Protein AF-0000000069175295 (afdb_homodimer)

InterPro domains:
  IPR000121 PEP-utilising enzyme, C-terminal [PF02896] (1-111)
  IPR015813 Pyruvate/Phosphoenolpyruvate kinase-like domain superfamily [SSF51621] (1-111)
  IPR023151 PEP-utilising enzyme, conserved site [PS00742] (19-37)
  IPR040442 Pyruvate kinase-like domain superfamily [G3DSA:3.20.20.60] (1-113)
  IPR050499 Phosphoenolpyruvate-dependent sugar PTS enzyme [PTHR46244] (1-111)

Radius of gyration: 20.05 Å; Cα contacts (8 Å, |Δi|>4): 383; chains: 2; bounding box: 43×63×51 Å

Organism: Escherichia coli O6:H1 (strain CFT073 / ATCC 700928 / UPEC) (NCBI:txid199310)

Solvent-accessible surface area (backbone atoms only — not comparable to full-atom values): 11645 Å² total; per-residue (Å²): 113,44,36,43,47,32,50,50,50,37,22,53,64,51,35,71,72,47,78,59,47,36,32,37,45,57,56,26,27,34,43,28,53,57,45,56,74,82,48,68,86,43,56,85,59,56,48,70,80,37,64,28,41,46,43,45,52,41,49,38,26,48,20,20,57,77,52,73,27,55,27,30,33,30,31,67,62,44,56,33,74,90,42,47,66,60,42,45,73,51,44,44,73,42,66,42,47,59,63,72,58,32,57,60,49,48,46,53,52,52,66,68,97,115,45,33,42,46,30,50,47,50,38,23,54,64,52,33,72,72,46,78,59,49,35,33,36,45,57,54,26,27,35,42,28,54,59,45,57,75,83,47,67,86,43,55,86,60,57,46,71,80,36,65,28,43,45,43,44,52,41,48,38,26,48,20,20,58,78,52,72,26,54,27,30,31,29,31,66,63,43,57,33,73,90,41,48,66,59,43,46,72,50,45,44,74,44,68,43,47,58,63,72,60,31,56,59,50,47,45,53,53,54,67,69,97

Secondary structure (DSSP, 8-state):
-B-SHHHHHTHHHHHTT-S-EEEEHHHHHHHHTT--TT-GGGGGG--TTSHHHHHHHHHHHHHHHHTT--EEEESTGGG-HHHHHHHHHHT--EEE--GGGHHHHHHHHHHH-/-B-SHHHHHTHHHHHTT-S-EEEEHHHHHHHHTT--TT-GGGGGG--TTSHHHHHHHHHHHHHHHHTT--EEEESTGGG-HHHHHHHHHHT--EEE--TTHHHHHHHHHHHH-

pLDDT: mean 84.25, std 21.51, range [35.44, 98.81]

Sequence (226 aa):
MIEVPAAVMIADKLASEVDFFSIGTNDLTQYIMAADRGNSTVAKLVDYCNDAVINAIAMVCQAGRNNEIPVSMCGEMAGDIQQTARLLTMGIDKLSASPSRLPALKAAIRTSHMIEVPAAVMIADKLASEVDFFSIGTNDLTQYIMAADRGNSTVAKLVDYCNDAVINAIAMVCQAGRNNEIPVSMCGEMAGDIQQTARLLTMGIDKLSASPSRLPALKAAIRTSH

Foldseek 3Di:
DAQAVVCLVCLLVVLLVDQAAEYELQNNQCRQLVPPVVPPVCVVSRDCPDPSNVVSLLSNQVSCVVNVHAYAYEDDQLPDPVCPVVSVVSRHDYGDYPCVCVVVVVVVVVVVD/DAQAVVCLVCLLVVLLVDQAAEYELQNNQCRQLVPPVPPPVCVVVRDCPDPSNVVSLLSNQVSCVVNVHAYAYEDDQLPDPVCPVVSVVSRHDYGDYPCPCVVVVVVVVVVVD

Nearest PDB structures (foldseek):
  6vu0-assembly1_B  TM=8.632E-01  e=1.061E-08  Escherichia coli
  6v9k-assembly1_B  TM=8.668E-01  e=4.616E-08  Escherichia coli
  2wqd-assembly1_A-2  TM=9.458E-01  e=4.453E-07  Staphylococcus aureus
  2xz7-assembly1_A  TM=8.593E-01  e=3.083E-07  Caldanaerobacter subterraneus subsp. tengcongensis
  2ols-assembly1_A  TM=8.921E-01  e=2.135E-07  Neisseria meningitidis MC58

Structure (mmCIF, N/CA/C/O backbone):
data_AF-0000000069175295-model_v1
#
loop_
_entity.id
_entity.type
_entity.pdbx_description
1 polymer 'PEP-utilising enzyme C-terminal domain-containing protein'
#
loop_
_atom_site.group_PDB
_atom_site.id
_atom_site.type_symbol
_atom_site.label_atom_id
_atom_site.label_alt_id
_atom_site.label_comp_id
_atom_site.label_asym_id
_atom_site.label_entity_id
_atom_site.label_seq_id
_atom_site.pdbx_PDB_ins_code
_atom_site.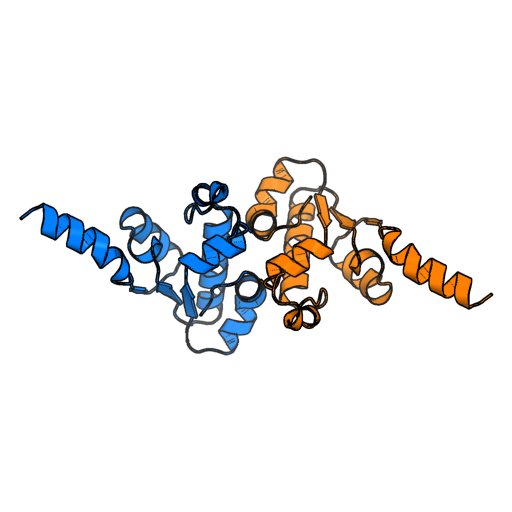Cartn_x
_atom_site.Cartn_y
_atom_site.Cartn_z
_atom_site.occupancy
_atom_site.B_iso_or_equiv
_atom_site.auth_seq_id
_atom_site.auth_comp_id
_atom_site.auth_asym_id
_atom_site.auth_atom_id
_atom_site.pdbx_PDB_model_num
ATOM 1 N N . MET A 1 1 ? 8.023 13.906 2.58 1 93.12 1 MET A N 1
ATOM 2 C CA . MET A 1 1 ? 6.609 13.883 2.223 1 93.12 1 MET A CA 1
ATOM 3 C C . MET A 1 1 ? 6.195 12.484 1.765 1 93.12 1 MET A C 1
ATOM 5 O O . MET A 1 1 ? 6.93 11.82 1.029 1 93.12 1 MET A O 1
ATOM 9 N N . ILE A 1 2 ? 5.207 12.086 2.371 1 96.56 2 ILE A N 1
ATOM 10 C CA . ILE A 1 2 ? 4.633 10.797 2 1 96.56 2 ILE A CA 1
ATOM 11 C C . ILE A 1 2 ? 3.467 11.008 1.037 1 96.56 2 ILE A C 1
ATOM 13 O O . ILE A 1 2 ? 2.375 11.406 1.452 1 96.56 2 ILE A O 1
ATOM 17 N N . GLU A 1 3 ? 3.701 10.664 -0.276 1 95.12 3 GLU A N 1
ATOM 18 C CA . GLU A 1 3 ? 2.67 10.961 -1.265 1 95.12 3 GLU A CA 1
ATOM 19 C C . GLU A 1 3 ? 2.545 9.836 -2.289 1 95.12 3 GLU A C 1
ATOM 21 O O . GLU A 1 3 ? 1.698 9.898 -3.184 1 95.12 3 GLU A O 1
ATOM 26 N N . VAL A 1 4 ? 3.371 8.852 -2.197 1 94.94 4 VAL A N 1
ATOM 27 C CA . VAL A 1 4 ? 3.342 7.742 -3.143 1 94.94 4 VAL A CA 1
ATOM 28 C C . VAL A 1 4 ? 3.215 6.422 -2.383 1 94.94 4 VAL A C 1
ATOM 30 O O . VAL A 1 4 ? 3.678 6.305 -1.245 1 94.94 4 VAL A O 1
ATOM 33 N N . PRO A 1 5 ? 2.643 5.406 -3.055 1 97.12 5 PRO A N 1
ATOM 34 C CA . PRO A 1 5 ? 2.424 4.121 -2.381 1 97.12 5 PRO A CA 1
ATOM 35 C C . PRO A 1 5 ? 3.723 3.488 -1.884 1 97.12 5 PRO A C 1
ATOM 37 O O . PRO A 1 5 ? 3.746 2.883 -0.81 1 97.12 5 PRO A O 1
ATOM 40 N N . ALA A 1 6 ? 4.816 3.672 -2.635 1 96.62 6 ALA A N 1
ATOM 41 C CA . ALA A 1 6 ? 6.09 3.082 -2.234 1 96.62 6 ALA A CA 1
ATOM 42 C C . ALA A 1 6 ? 6.527 3.592 -0.864 1 96.62 6 ALA A C 1
ATOM 44 O O . ALA A 1 6 ? 7.008 2.82 -0.03 1 96.62 6 ALA A O 1
ATOM 45 N N . ALA A 1 7 ? 6.371 4.82 -0.654 1 97.75 7 ALA A N 1
ATOM 46 C CA . ALA A 1 7 ? 6.754 5.414 0.625 1 97.75 7 ALA A CA 1
ATOM 47 C C . ALA A 1 7 ? 5.887 4.871 1.761 1 97.75 7 ALA A C 1
ATOM 49 O O . ALA A 1 7 ? 6.383 4.633 2.865 1 97.75 7 ALA A O 1
ATOM 50 N N . VAL A 1 8 ? 4.598 4.648 1.504 1 98.62 8 VAL A N 1
ATOM 51 C CA . VAL A 1 8 ? 3.689 4.074 2.492 1 98.62 8 VAL A CA 1
ATOM 52 C C . VAL A 1 8 ? 4.164 2.676 2.877 1 98.62 8 VAL A C 1
ATOM 54 O O . VAL A 1 8 ? 4.238 2.344 4.062 1 98.62 8 VAL A O 1
ATOM 57 N N . MET A 1 9 ? 4.586 1.928 1.881 1 98.38 9 MET A N 1
ATOM 58 C CA . MET A 1 9 ? 4.93 0.521 2.072 1 98.38 9 MET A CA 1
ATOM 59 C C . MET A 1 9 ? 6.199 0.38 2.906 1 98.38 9 MET A C 1
ATOM 61 O O . MET A 1 9 ? 6.434 -0.667 3.512 1 98.38 9 MET A O 1
ATOM 65 N N . ILE A 1 10 ? 7.016 1.427 2.959 1 98.44 10 ILE A N 1
ATOM 66 C CA . ILE A 1 10 ? 8.258 1.352 3.725 1 98.44 10 ILE A CA 1
ATOM 67 C C . ILE A 1 10 ? 8.273 2.451 4.785 1 98.44 10 ILE A C 1
ATOM 69 O O . ILE A 1 10 ? 9.344 2.916 5.184 1 98.44 10 ILE A O 1
ATOM 73 N N . ALA A 1 11 ? 7.18 2.838 5.211 1 98.56 11 ALA A N 1
ATOM 74 C CA . ALA A 1 11 ? 7.039 3.977 6.113 1 98.56 11 ALA A CA 1
ATOM 75 C C . ALA A 1 11 ? 7.816 3.75 7.406 1 98.56 11 ALA A C 1
ATOM 77 O O . ALA A 1 11 ? 8.445 4.672 7.934 1 98.56 11 ALA A O 1
ATOM 78 N N . ASP A 1 12 ? 7.77 2.543 7.949 1 98.38 12 ASP A N 1
ATOM 79 C CA . ASP A 1 12 ? 8.469 2.273 9.203 1 98.38 12 ASP A CA 1
ATOM 80 C C . ASP A 1 12 ? 9.969 2.494 9.055 1 98.38 12 ASP A C 1
ATOM 82 O O . ASP A 1 12 ? 10.609 3.084 9.93 1 98.38 12 ASP A O 1
ATOM 86 N N . LYS A 1 13 ? 10.422 2.02 7.953 1 98.12 13 LYS A N 1
ATOM 87 C CA . LYS A 1 13 ? 11.836 2.223 7.68 1 98.12 13 LYS A CA 1
ATOM 88 C C . LYS A 1 13 ? 12.156 3.707 7.516 1 98.12 13 LYS A C 1
ATOM 90 O O . LYS A 1 13 ? 13.141 4.203 8.078 1 98.12 13 LYS A O 1
ATOM 95 N N . LEU A 1 14 ? 11.414 4.418 6.73 1 98.12 14 LEU A N 1
ATOM 96 C CA . LEU A 1 14 ? 11.617 5.844 6.5 1 98.12 14 LEU A CA 1
ATOM 97 C C . LEU A 1 14 ? 11.539 6.621 7.812 1 98.12 14 LEU A C 1
ATOM 99 O O . LEU A 1 14 ? 12.312 7.555 8.031 1 98.12 14 LEU A O 1
ATOM 103 N N . ALA A 1 15 ? 10.617 6.242 8.672 1 98.38 15 ALA A N 1
ATOM 104 C CA . ALA A 1 15 ? 10.375 6.941 9.93 1 98.38 15 ALA A CA 1
ATOM 105 C C . ALA A 1 15 ? 11.602 6.895 10.828 1 98.38 15 ALA A C 1
ATOM 107 O O . ALA A 1 15 ? 11.852 7.816 11.609 1 98.38 15 ALA A O 1
ATOM 108 N N . SER A 1 16 ? 12.312 5.84 10.703 1 98.06 16 SER A N 1
ATOM 109 C CA . SER A 1 16 ? 13.5 5.68 11.531 1 98.06 16 SER A CA 1
ATOM 110 C C . SER A 1 16 ? 14.625 6.59 11.062 1 98.06 16 SER A C 1
ATOM 112 O O . SER A 1 16 ? 15.625 6.77 11.766 1 98.06 16 SER A O 1
ATOM 114 N N . GLU A 1 17 ? 14.383 7.246 9.938 1 97.94 17 GLU A N 1
ATOM 115 C CA . GLU A 1 17 ? 15.469 8 9.312 1 97.94 17 GLU A CA 1
ATOM 116 C C . GLU A 1 17 ? 15.133 9.484 9.234 1 97.94 17 GLU A C 1
ATOM 118 O O . GLU A 1 17 ? 15.938 10.289 8.758 1 97.94 17 GLU A O 1
ATOM 123 N N . VAL A 1 18 ? 13.977 9.883 9.625 1 97.88 18 VAL A N 1
ATOM 124 C CA . VAL A 1 18 ? 13.555 11.273 9.484 1 97.88 18 VAL A CA 1
ATOM 125 C C . VAL A 1 18 ? 13 11.789 10.812 1 97.88 18 VAL A C 1
ATOM 127 O O . VAL A 1 18 ? 12.719 11 11.719 1 97.88 18 VAL A O 1
ATOM 130 N N . ASP A 1 19 ? 12.836 13.055 10.906 1 98.19 19 ASP A N 1
ATOM 131 C CA . ASP A 1 19 ? 12.391 13.68 12.141 1 98.19 19 ASP A CA 1
ATOM 132 C C . ASP A 1 19 ? 10.867 13.836 12.164 1 98.19 19 ASP A C 1
ATOM 134 O O . ASP A 1 19 ? 10.281 14.055 13.227 1 98.19 19 ASP A O 1
ATOM 138 N N . PHE A 1 20 ? 10.328 13.797 11.047 1 98.25 20 PHE A N 1
ATOM 139 C CA . PHE A 1 20 ? 8.883 13.945 10.93 1 98.25 20 PHE A CA 1
ATOM 140 C C . PHE A 1 20 ? 8.391 13.445 9.57 1 98.25 20 PHE A C 1
ATOM 142 O O . PHE A 1 20 ? 9.188 13.266 8.648 1 98.25 20 PHE A O 1
ATOM 149 N N . PHE A 1 21 ? 7.012 13.188 9.5 1 98.44 21 PHE A N 1
ATOM 150 C CA . PHE A 1 21 ? 6.324 12.914 8.242 1 98.44 21 PHE A CA 1
ATOM 151 C C . PHE A 1 21 ? 5.34 14.023 7.91 1 98.44 21 PHE A C 1
ATOM 153 O O . PHE A 1 21 ? 4.77 14.648 8.812 1 98.44 21 PHE A O 1
ATOM 160 N N . SER A 1 22 ? 5.18 14.312 6.652 1 97.94 22 SER A N 1
ATOM 161 C CA . SER A 1 22 ? 4.039 15.047 6.125 1 97.94 22 SER A CA 1
ATOM 162 C C . SER A 1 22 ? 3.352 14.281 5 1 97.94 22 SER A C 1
ATOM 164 O O . SER A 1 22 ? 3.992 13.906 4.02 1 97.94 22 SER A O 1
ATOM 166 N N . ILE A 1 23 ? 2.102 14.086 5.168 1 98 23 ILE A N 1
ATOM 167 C CA . ILE A 1 23 ? 1.339 13.359 4.16 1 98 23 ILE A CA 1
ATOM 168 C C . ILE A 1 23 ? 0.716 14.344 3.172 1 98 23 ILE A C 1
ATOM 170 O O . ILE A 1 23 ? 0.005 15.266 3.572 1 98 23 ILE A O 1
ATOM 174 N N . GLY A 1 24 ? 1.038 14.211 1.874 1 95.5 24 GLY A N 1
ATOM 175 C CA . GLY A 1 24 ? 0.296 14.883 0.818 1 95.5 24 GLY A CA 1
ATOM 176 C C . GLY A 1 24 ? -0.872 14.07 0.299 1 95.5 24 GLY A C 1
ATOM 177 O O . GLY A 1 24 ? -0.703 13.219 -0.582 1 95.5 24 GLY A O 1
ATOM 178 N N . THR A 1 25 ? -2.043 14.422 0.756 1 95.25 25 THR A N 1
ATOM 179 C CA . THR A 1 25 ? -3.154 13.492 0.584 1 95.25 25 THR A CA 1
ATOM 180 C C . THR A 1 25 ? -3.682 13.539 -0.847 1 95.25 25 THR A C 1
ATOM 182 O O . THR A 1 25 ? -4.223 12.547 -1.348 1 95.25 25 THR A O 1
ATOM 185 N N . ASN A 1 26 ? -3.594 14.734 -1.568 1 91.56 26 ASN A N 1
ATOM 186 C CA . ASN A 1 26 ? -4.066 14.781 -2.947 1 91.56 26 ASN A CA 1
ATOM 187 C C . ASN A 1 26 ? -3.342 13.773 -3.826 1 91.56 26 ASN A C 1
ATOM 189 O O . ASN A 1 26 ? -3.973 12.898 -4.43 1 91.56 26 ASN A O 1
ATOM 193 N N . ASP A 1 27 ? -2.057 13.859 -3.857 1 90.81 27 ASP A N 1
ATOM 194 C CA . ASP A 1 27 ? -1.241 12.953 -4.656 1 90.81 27 ASP A CA 1
ATOM 195 C C . ASP A 1 27 ? -1.379 11.516 -4.16 1 90.81 27 ASP A C 1
ATOM 197 O O . ASP A 1 27 ? -1.522 10.586 -4.961 1 90.81 27 ASP A O 1
ATOM 201 N N . LEU A 1 28 ? -1.324 11.289 -2.807 1 94.06 28 LEU A N 1
ATOM 202 C CA . LEU A 1 28 ? -1.427 9.945 -2.244 1 94.06 28 LEU A CA 1
ATOM 203 C C . LEU A 1 28 ? -2.703 9.258 -2.715 1 94.06 28 LEU A C 1
ATOM 205 O O . LEU A 1 28 ? -2.666 8.094 -3.135 1 94.06 28 LEU A O 1
ATOM 209 N N . THR A 1 29 ? -3.785 10 -2.59 1 94.75 29 THR A N 1
ATOM 210 C CA . THR A 1 29 ? -5.07 9.453 -3.002 1 94.75 29 THR A CA 1
ATOM 211 C C . THR A 1 29 ? -5.047 9.055 -4.473 1 94.75 29 THR A C 1
ATOM 213 O O . THR A 1 29 ? -5.473 7.953 -4.832 1 94.75 29 THR A O 1
ATOM 216 N N . GLN A 1 30 ? -4.566 9.875 -5.266 1 91.38 30 GLN A N 1
ATOM 217 C CA . GLN A 1 30 ? -4.496 9.625 -6.699 1 91.38 30 GLN A CA 1
ATOM 218 C C . GLN A 1 30 ? -3.682 8.367 -6.996 1 91.38 30 GLN A C 1
ATOM 220 O O . GLN A 1 30 ? -4.113 7.512 -7.773 1 91.38 30 GLN A O 1
ATOM 225 N N . TYR A 1 31 ? -2.557 8.219 -6.406 1 91.88 31 TYR A N 1
ATOM 226 C CA . TYR A 1 31 ? -1.668 7.098 -6.688 1 91.88 31 TYR A CA 1
ATOM 227 C C . TYR A 1 31 ? -2.219 5.801 -6.102 1 91.88 31 TYR A C 1
ATOM 229 O O . TYR A 1 31 ? -2.117 4.738 -6.719 1 91.88 31 TYR A O 1
ATOM 237 N N . ILE A 1 32 ? -2.775 5.887 -4.91 1 95.06 32 ILE A N 1
ATOM 238 C CA . ILE A 1 32 ? -3.346 4.699 -4.289 1 95.06 32 ILE A CA 1
ATOM 239 C C . ILE A 1 32 ? -4.477 4.152 -5.156 1 95.06 32 ILE A C 1
ATOM 241 O O . ILE A 1 32 ? -4.574 2.943 -5.371 1 95.06 32 ILE A O 1
ATOM 245 N N . MET A 1 33 ? -5.203 5.035 -5.645 1 92.25 33 MET A N 1
ATOM 246 C CA . MET A 1 33 ? -6.398 4.645 -6.387 1 92.25 33 MET A CA 1
ATOM 247 C C . MET A 1 33 ? -6.062 4.363 -7.848 1 92.25 33 MET A C 1
ATOM 249 O O . MET A 1 33 ? -6.941 4.004 -8.633 1 92.25 33 MET A O 1
ATOM 253 N N . ALA A 1 34 ? -4.762 4.352 -8.156 1 81.94 34 ALA A N 1
ATOM 254 C CA . ALA A 1 34 ? -4.27 4.094 -9.508 1 81.94 34 ALA A CA 1
ATOM 255 C C . ALA A 1 34 ? -5.109 4.832 -10.539 1 81.94 34 ALA A C 1
ATOM 257 O O . ALA A 1 34 ? -5.449 4.27 -11.586 1 81.94 34 ALA A O 1
ATOM 258 N N . ALA A 1 35 ? -5.723 5.785 -10.07 1 64.56 35 ALA A N 1
ATOM 259 C CA . ALA A 1 35 ? -6.527 6.578 -10.992 1 64.56 35 ALA A CA 1
ATOM 260 C C . ALA A 1 35 ? -5.656 7.199 -12.086 1 64.56 35 ALA A C 1
ATOM 262 O O . ALA A 1 35 ? -4.578 7.723 -11.805 1 64.56 35 ALA A O 1
ATOM 263 N N . ASP A 1 36 ? -5.52 6.406 -13.289 1 52.69 36 ASP A N 1
ATOM 264 C CA . ASP A 1 36 ? -4.84 7.074 -14.398 1 52.69 36 ASP A CA 1
ATOM 265 C C . ASP A 1 36 ? -5.273 8.531 -14.508 1 52.69 36 ASP A C 1
ATOM 267 O O . ASP A 1 36 ? -6.457 8.82 -14.688 1 52.69 36 ASP A O 1
ATOM 271 N N . ARG A 1 37 ? -4.383 9.328 -14.023 1 42.84 37 ARG A N 1
ATOM 272 C CA . ARG A 1 37 ? -4.648 10.75 -14.195 1 42.84 37 ARG A CA 1
ATOM 273 C C . ARG A 1 37 ? -5.246 11.039 -15.57 1 42.84 37 ARG A C 1
ATOM 275 O O . ARG A 1 37 ? -5.914 12.062 -15.758 1 42.84 37 ARG A O 1
ATOM 282 N N . GLY A 1 38 ? -4.699 10.391 -16.469 1 41.5 38 GLY A N 1
ATOM 283 C CA . GLY A 1 38 ? -5.062 10.898 -17.781 1 41.5 38 GLY A CA 1
ATOM 284 C C . GLY A 1 38 ? -6.523 10.664 -18.125 1 41.5 38 GLY A C 1
ATOM 285 O O . GLY A 1 38 ? -6.996 11.102 -19.172 1 41.5 38 GLY A O 1
ATOM 286 N N . ASN A 1 39 ? -7.109 9.688 -17.5 1 43.59 39 ASN A N 1
ATOM 287 C CA . ASN A 1 39 ? -8.5 9.602 -17.922 1 43.59 39 ASN A CA 1
ATOM 288 C C . ASN A 1 39 ? -9.43 10.352 -16.969 1 43.59 39 ASN A C 1
ATOM 290 O O . ASN A 1 39 ? -9.562 9.984 -15.797 1 43.59 39 ASN A O 1
ATOM 294 N N . SER A 1 40 ? -9.719 11.516 -17.281 1 44 40 SER A N 1
ATOM 295 C CA . SER A 1 40 ? -10.617 12.5 -16.672 1 44 40 SER A CA 1
ATOM 296 C C . SER A 1 40 ? -11.859 11.828 -16.094 1 44 40 SER A C 1
ATOM 298 O O . SER A 1 40 ? -12.422 12.312 -15.109 1 44 40 SER A O 1
ATOM 300 N N . THR A 1 41 ? -12.414 10.891 -16.734 1 46.78 41 THR A N 1
ATOM 301 C CA . THR A 1 41 ? -13.664 10.258 -16.328 1 46.78 41 THR A CA 1
ATOM 302 C C . THR A 1 41 ? -13.5 9.539 -14.992 1 46.78 41 THR A C 1
ATOM 304 O O . THR A 1 41 ? -14.484 9.258 -14.305 1 46.78 41 THR A O 1
ATOM 307 N N . VAL A 1 42 ? -12.305 9.398 -14.594 1 45.81 42 VAL A N 1
ATOM 308 C CA . VAL A 1 42 ? -12.055 8.609 -13.398 1 45.81 42 VAL A CA 1
ATOM 309 C C . VAL A 1 42 ? -11.844 9.531 -12.203 1 45.81 42 VAL A C 1
ATOM 311 O O . VAL A 1 42 ? -11.438 9.078 -11.125 1 45.81 42 VAL A O 1
ATOM 314 N N . ALA A 1 43 ? -11.992 10.891 -12.328 1 48.09 43 ALA A N 1
ATOM 315 C CA . ALA A 1 43 ? -11.898 11.867 -11.242 1 48.09 43 ALA A CA 1
ATOM 316 C C . ALA A 1 43 ? -12.734 11.43 -10.039 1 48.09 43 ALA A C 1
ATOM 318 O O . ALA A 1 43 ? -12.336 11.648 -8.891 1 48.09 43 ALA A O 1
ATOM 319 N N . LYS A 1 44 ? -13.93 11.016 -10.422 1 49.59 44 LYS A N 1
ATOM 320 C CA . LYS A 1 44 ? -14.867 10.531 -9.414 1 49.59 44 LYS A CA 1
ATOM 321 C C . LYS A 1 44 ? -14.258 9.383 -8.617 1 49.59 44 LYS A C 1
ATOM 323 O O . LYS A 1 44 ? -14.75 9.047 -7.531 1 49.59 44 LYS A O 1
ATOM 328 N N . LEU A 1 45 ? -13.055 8.938 -9.086 1 57.88 45 LEU A N 1
ATOM 329 C CA . LEU A 1 45 ? -12.477 7.738 -8.492 1 57.88 45 LEU A CA 1
ATOM 330 C C . LEU A 1 45 ? -11.453 8.102 -7.422 1 57.88 45 LEU A C 1
ATOM 332 O O . LEU A 1 45 ? -11.078 7.254 -6.605 1 57.88 45 LEU A O 1
ATOM 336 N N . VAL A 1 46 ? -11.305 9.414 -7.395 1 76.5 46 VAL A N 1
ATOM 337 C CA . VAL A 1 46 ? -10.359 9.867 -6.383 1 76.5 46 VAL A CA 1
ATOM 338 C C . VAL A 1 46 ? -11.117 10.312 -5.133 1 76.5 46 VAL A C 1
ATOM 340 O O . VAL A 1 46 ? -11.688 11.406 -5.102 1 76.5 46 VAL A O 1
ATOM 343 N N . ASP A 1 47 ? -11.266 9.406 -4.281 1 91.69 47 ASP A N 1
ATOM 344 C CA . ASP A 1 47 ? -11.977 9.57 -3.014 1 91.69 47 ASP A CA 1
ATOM 345 C C . ASP A 1 47 ? -11.047 9.312 -1.828 1 91.69 47 ASP A C 1
ATOM 347 O O . ASP A 1 47 ? -10.688 8.164 -1.559 1 91.69 47 ASP A O 1
ATOM 351 N N . TYR A 1 48 ? -10.695 10.453 -1.096 1 94.5 48 TYR A N 1
ATOM 352 C CA . TYR A 1 48 ? -9.773 10.297 0.021 1 94.5 48 TYR A CA 1
ATOM 353 C C . TYR A 1 48 ? -10.453 9.609 1.201 1 94.5 48 TYR A C 1
ATOM 355 O O . TYR A 1 48 ? -9.805 9.258 2.186 1 94.5 48 TYR A O 1
ATOM 363 N N . CYS A 1 49 ? -11.742 9.344 1.091 1 96.19 49 CYS A N 1
ATOM 364 C CA . CYS A 1 49 ? -12.445 8.617 2.148 1 96.19 49 CYS A CA 1
ATOM 365 C C . CYS A 1 49 ? -12.492 7.125 1.844 1 96.19 49 CYS A C 1
ATOM 367 O O . CYS A 1 49 ? -12.977 6.336 2.658 1 96.19 49 CYS A O 1
ATOM 369 N N . ASN A 1 50 ? -12.008 6.781 0.702 1 96.44 50 ASN A N 1
ATOM 370 C CA . ASN A 1 50 ? -11.922 5.359 0.375 1 96.44 50 ASN A CA 1
ATOM 371 C C . ASN A 1 50 ? -11.109 4.594 1.413 1 96.44 50 ASN A C 1
ATOM 373 O O . ASN A 1 50 ? -10.07 5.074 1.868 1 96.44 50 ASN A O 1
ATOM 377 N N . ASP A 1 51 ? -11.508 3.381 1.659 1 97.5 51 ASP A N 1
ATOM 378 C CA . ASP A 1 51 ? -10.852 2.584 2.691 1 97.5 51 ASP A CA 1
ATOM 379 C C . ASP A 1 51 ? -9.367 2.387 2.375 1 97.5 51 ASP A C 1
ATOM 381 O O . ASP A 1 51 ? -8.539 2.34 3.281 1 97.5 51 ASP A O 1
ATOM 385 N N . ALA A 1 52 ? -9.094 2.203 1.174 1 97.81 52 ALA A N 1
ATOM 386 C CA . ALA A 1 52 ? -7.707 1.989 0.767 1 97.81 52 ALA A CA 1
ATOM 387 C C . ALA A 1 52 ? -6.832 3.182 1.148 1 97.81 52 ALA A C 1
ATOM 389 O O . ALA A 1 52 ? -5.723 3.01 1.656 1 97.81 52 ALA A O 1
ATOM 390 N N . VAL A 1 53 ? -7.328 4.383 0.883 1 97.81 53 VAL A N 1
ATOM 391 C CA . VAL A 1 53 ? -6.594 5.602 1.208 1 97.81 53 VAL A CA 1
ATOM 392 C C . VAL A 1 53 ? -6.492 5.754 2.725 1 97.81 53 VAL A C 1
ATOM 394 O O . VAL A 1 53 ? -5.422 6.062 3.254 1 97.81 53 VAL A O 1
ATOM 397 N N . ILE A 1 54 ? -7.559 5.5 3.361 1 98.44 54 ILE A N 1
ATOM 398 C CA . ILE A 1 54 ? -7.598 5.609 4.816 1 98.44 54 ILE A CA 1
ATOM 399 C C . ILE A 1 54 ? -6.598 4.633 5.43 1 98.44 54 ILE A C 1
ATOM 401 O O . ILE A 1 54 ? -5.863 4.988 6.355 1 98.44 54 ILE A O 1
ATOM 405 N N . ASN A 1 55 ? -6.57 3.428 4.957 1 98.62 55 ASN A N 1
ATOM 406 C CA . ASN A 1 55 ? -5.629 2.434 5.465 1 98.62 55 ASN A CA 1
ATOM 407 C C . ASN A 1 55 ? -4.184 2.854 5.223 1 98.62 55 ASN A C 1
ATOM 409 O O . ASN A 1 55 ? -3.314 2.613 6.062 1 98.62 55 ASN A O 1
ATOM 413 N N . ALA A 1 56 ? -3.943 3.434 4.098 1 98.62 56 ALA A N 1
ATOM 414 C CA . ALA A 1 56 ? -2.602 3.93 3.801 1 98.62 56 ALA A CA 1
ATOM 415 C C . ALA A 1 56 ? -2.182 5.004 4.801 1 98.62 56 ALA A C 1
ATOM 417 O O . ALA A 1 56 ? -1.065 4.973 5.324 1 98.62 56 ALA A O 1
ATOM 418 N N . ILE A 1 57 ? -3.057 5.93 5.059 1 98.62 57 ILE A N 1
ATOM 419 C CA . ILE A 1 57 ? -2.787 6.988 6.023 1 98.62 57 ILE A CA 1
ATOM 420 C C . ILE A 1 57 ? -2.529 6.379 7.398 1 98.62 57 ILE A C 1
ATOM 422 O O . ILE A 1 57 ? -1.585 6.766 8.086 1 98.62 57 ILE A O 1
ATOM 426 N N . ALA A 1 58 ? -3.318 5.422 7.773 1 98.69 58 ALA A N 1
ATOM 427 C CA . ALA A 1 58 ? -3.172 4.762 9.07 1 98.69 58 ALA A CA 1
ATOM 428 C C . ALA A 1 58 ? -1.804 4.098 9.195 1 98.69 58 ALA A C 1
ATOM 430 O O . ALA A 1 58 ? -1.181 4.141 10.258 1 98.69 58 ALA A O 1
ATOM 431 N N . MET A 1 59 ? -1.392 3.516 8.164 1 98.62 59 MET A N 1
ATOM 432 C CA . MET A 1 59 ? -0.089 2.855 8.164 1 98.62 59 MET A CA 1
ATOM 433 C C . MET A 1 59 ? 1.031 3.861 8.406 1 98.62 59 MET A C 1
ATOM 435 O O . MET A 1 59 ? 1.961 3.588 9.172 1 98.62 59 MET A O 1
ATOM 439 N N . VAL A 1 60 ? 0.922 4.984 7.77 1 98.81 60 VAL A N 1
ATOM 440 C CA . VAL A 1 60 ? 1.923 6.031 7.93 1 98.81 60 VAL A CA 1
ATOM 441 C C . VAL A 1 60 ? 1.894 6.559 9.367 1 98.81 60 VAL A C 1
ATOM 443 O O . VAL A 1 60 ? 2.941 6.754 9.984 1 98.81 60 VAL A O 1
ATOM 446 N N . CYS A 1 61 ? 0.73 6.766 9.852 1 98.75 61 CYS A N 1
ATOM 447 C CA . CYS A 1 61 ? 0.589 7.246 11.219 1 98.75 61 CYS A CA 1
ATOM 448 C C . CYS A 1 61 ? 1.155 6.234 12.211 1 98.75 61 CYS A C 1
ATOM 450 O O . CYS A 1 61 ? 1.816 6.613 13.18 1 98.75 61 CYS A O 1
ATOM 452 N N . GLN A 1 62 ? 0.891 4.965 11.977 1 98.69 62 GLN A N 1
ATOM 453 C CA . GLN A 1 62 ? 1.424 3.922 12.844 1 98.69 62 GLN A CA 1
ATOM 454 C C . GLN A 1 62 ? 2.949 3.92 12.828 1 98.69 62 GLN A C 1
ATOM 456 O O . GLN A 1 62 ? 3.586 3.775 13.875 1 98.69 62 GLN A O 1
ATOM 461 N N . ALA A 1 63 ? 3.49 4.066 11.68 1 98.69 63 ALA A N 1
ATOM 462 C CA . ALA A 1 63 ? 4.941 4.145 11.555 1 98.69 63 ALA A CA 1
ATOM 463 C C . ALA A 1 63 ? 5.496 5.324 12.352 1 98.69 63 ALA A C 1
ATOM 465 O O . ALA A 1 63 ? 6.523 5.203 13.023 1 98.69 63 ALA A O 1
ATOM 466 N N . GLY A 1 64 ? 4.797 6.48 12.172 1 98.44 64 GLY A N 1
ATOM 467 C CA . GLY A 1 64 ? 5.188 7.629 12.977 1 98.44 64 GLY A CA 1
ATOM 468 C C . GLY A 1 64 ? 5.168 7.348 14.469 1 98.44 64 GLY A C 1
ATOM 469 O O . GLY A 1 64 ? 6.121 7.672 15.18 1 98.44 64 GLY A O 1
ATOM 470 N N . ARG A 1 65 ? 4.164 6.691 14.898 1 98.5 65 ARG A N 1
ATOM 471 C CA . ARG A 1 65 ? 4.008 6.348 16.312 1 98.5 65 ARG A CA 1
ATOM 472 C C . ARG A 1 65 ? 5.102 5.391 16.766 1 98.5 65 ARG A C 1
ATOM 474 O O . ARG A 1 65 ? 5.719 5.594 17.812 1 98.5 65 ARG A O 1
ATOM 481 N N . ASN A 1 66 ? 5.348 4.395 16.016 1 98.44 66 ASN A N 1
ATOM 482 C CA . ASN A 1 66 ? 6.348 3.387 16.344 1 98.44 66 ASN A CA 1
ATOM 483 C C . ASN A 1 66 ? 7.734 4.004 16.516 1 98.44 66 ASN A C 1
ATOM 485 O O . ASN A 1 66 ? 8.562 3.484 17.25 1 98.44 66 ASN A O 1
ATOM 489 N N . ASN A 1 67 ? 7.93 5.07 15.852 1 98.5 67 ASN A N 1
ATOM 490 C CA . ASN A 1 67 ? 9.258 5.668 15.82 1 98.5 67 ASN A CA 1
ATOM 491 C C . ASN A 1 67 ? 9.281 7.027 16.516 1 98.5 67 ASN A C 1
ATOM 493 O O . ASN A 1 67 ? 10.266 7.762 16.422 1 98.5 67 ASN A O 1
ATOM 497 N N . GLU A 1 68 ? 8.164 7.363 17.094 1 98.38 68 GLU A N 1
ATOM 498 C CA . GLU A 1 68 ? 8.016 8.562 17.906 1 98.38 68 GLU A CA 1
ATOM 499 C C . GLU A 1 68 ? 8.312 9.82 17.094 1 98.38 68 GLU A C 1
ATOM 501 O O . GLU A 1 68 ? 9.047 10.703 17.562 1 98.38 68 GLU A O 1
ATOM 506 N N . ILE A 1 69 ? 7.883 9.867 15.898 1 98.5 69 ILE A N 1
ATOM 507 C CA . ILE A 1 69 ? 7.988 11.086 15.109 1 98.5 69 ILE A CA 1
ATOM 508 C C . ILE A 1 69 ? 6.59 11.617 14.781 1 98.5 69 ILE A C 1
ATOM 510 O O . ILE A 1 69 ? 5.652 10.836 14.609 1 98.5 69 ILE A O 1
ATOM 514 N N . PRO A 1 70 ? 6.461 12.922 14.727 1 98.5 70 PRO A N 1
ATOM 515 C CA . PRO A 1 70 ? 5.148 13.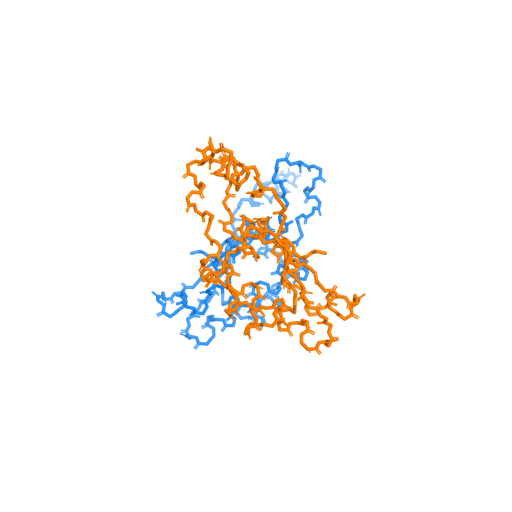492 14.406 1 98.5 70 PRO A CA 1
ATOM 516 C C . PRO A 1 70 ? 4.77 13.305 12.938 1 98.5 70 PRO A C 1
ATOM 518 O O . PRO A 1 70 ? 5.645 13.188 12.078 1 98.5 70 PRO A O 1
ATOM 521 N N . VAL A 1 71 ? 3.457 13.273 12.719 1 98.69 71 VAL A N 1
ATOM 522 C CA . VAL A 1 71 ? 2.902 13.156 11.375 1 98.69 71 VAL A CA 1
ATOM 523 C C . VAL A 1 71 ? 1.943 14.312 11.109 1 98.69 71 VAL A C 1
ATOM 525 O O . VAL A 1 71 ? 1.009 14.539 11.883 1 98.69 71 VAL A O 1
ATOM 528 N N . SER A 1 72 ? 2.209 15.055 10.047 1 98.44 72 SER A N 1
ATOM 529 C CA . SER A 1 72 ? 1.31 16.109 9.602 1 98.44 72 SER A CA 1
ATOM 530 C C . SER A 1 72 ? 0.665 15.766 8.266 1 98.44 72 SER A C 1
ATOM 532 O O . SER A 1 72 ? 1.035 14.781 7.629 1 98.44 72 SER A O 1
ATOM 534 N N . MET A 1 73 ? -0.393 16.562 7.922 1 97.62 73 MET A N 1
ATOM 535 C CA . MET A 1 73 ? -1.092 16.312 6.668 1 97.62 73 MET A CA 1
ATOM 536 C C . MET A 1 73 ? -1.422 17.625 5.957 1 97.62 73 MET A C 1
ATOM 538 O O . MET A 1 73 ? -1.841 18.594 6.594 1 97.62 73 MET A O 1
ATOM 542 N N . CYS A 1 74 ? -1.234 17.609 4.676 1 95.75 74 CYS A N 1
ATOM 543 C CA . CYS A 1 74 ? -1.688 18.703 3.818 1 95.75 74 CYS A CA 1
ATOM 544 C C . CYS A 1 74 ? -2.553 18.172 2.68 1 95.75 74 CYS A C 1
ATOM 546 O O . CYS A 1 74 ? -2.65 16.969 2.477 1 95.75 74 CYS A O 1
ATOM 548 N N . GLY A 1 75 ? -3.293 19.156 2.045 1 93 75 GLY A N 1
ATOM 549 C CA . GLY A 1 75 ? -4.164 18.797 0.938 1 93 75 GLY A CA 1
ATOM 550 C C . GLY A 1 75 ? -5.637 18.984 1.251 1 93 75 GLY A C 1
ATOM 551 O O . GLY A 1 75 ? -5.988 19.562 2.285 1 93 75 GLY A O 1
ATOM 552 N N . GLU A 1 76 ? -6.418 18.5 0.319 1 92.12 76 GLU A N 1
ATOM 553 C CA . GLU A 1 76 ? -7.859 18.703 0.423 1 92.12 76 GLU A CA 1
ATOM 554 C C . GLU A 1 76 ? -8.422 18.031 1.675 1 92.12 76 GLU A C 1
ATOM 556 O O . GLU A 1 76 ? -9.258 18.625 2.371 1 92.12 76 GLU A O 1
ATOM 561 N N . MET A 1 77 ? -7.918 16.969 2.014 1 94.5 77 MET A N 1
ATOM 562 C CA . MET A 1 77 ? -8.445 16.234 3.164 1 94.5 77 MET A CA 1
ATOM 563 C C . MET A 1 77 ? -8.148 16.984 4.461 1 94.5 77 MET A C 1
ATOM 565 O O . MET A 1 77 ? -8.969 16.984 5.383 1 94.5 77 MET A O 1
ATOM 569 N N . ALA A 1 78 ? -7.047 17.562 4.52 1 95.69 78 ALA A N 1
ATOM 570 C CA . ALA A 1 78 ? -6.621 18.281 5.715 1 95.69 78 ALA A CA 1
ATOM 571 C C . ALA A 1 78 ? -7.582 19.422 6.031 1 95.69 78 ALA A C 1
ATOM 573 O O . ALA A 1 78 ? -7.719 19.828 7.191 1 95.69 78 ALA A O 1
ATOM 574 N N . GLY A 1 79 ? -8.219 19.875 4.945 1 93.75 79 GLY A N 1
ATOM 575 C CA . GLY A 1 79 ? -9.148 20.984 5.129 1 93.75 79 GLY A CA 1
ATOM 576 C C . GLY A 1 79 ? -10.586 20.531 5.309 1 93.75 79 GLY A C 1
ATOM 577 O O . GLY A 1 79 ? -11.484 21.359 5.484 1 93.75 79 GLY A O 1
ATOM 578 N N . ASP A 1 80 ? -10.852 19.312 5.211 1 94.62 80 ASP A N 1
ATOM 579 C CA . ASP A 1 80 ? -12.203 18.75 5.352 1 94.62 80 ASP A CA 1
ATOM 580 C C . ASP A 1 80 ? -12.57 18.578 6.82 1 94.62 80 ASP A C 1
ATOM 582 O O . ASP A 1 80 ? -12.164 17.609 7.461 1 94.62 80 ASP A O 1
ATOM 586 N N . ILE A 1 81 ? -13.383 19.406 7.324 1 94.19 81 ILE A N 1
ATOM 587 C CA . ILE A 1 81 ? -13.727 19.453 8.742 1 94.19 81 ILE A CA 1
ATOM 588 C C . ILE A 1 81 ? -14.406 18.156 9.148 1 94.19 81 ILE A C 1
ATOM 590 O O . ILE A 1 81 ? -14.312 17.734 10.305 1 94.19 81 ILE A O 1
ATOM 594 N N . GLN A 1 82 ? -15.016 17.484 8.227 1 96.38 82 GLN A N 1
ATOM 595 C CA . GLN A 1 82 ? -15.703 16.234 8.523 1 96.38 82 GLN A CA 1
ATOM 596 C C . GLN A 1 82 ? -14.711 15.109 8.797 1 96.38 82 GLN A C 1
ATOM 598 O O . GLN A 1 82 ? -15.078 14.062 9.336 1 96.38 82 GLN A O 1
ATOM 603 N N . GLN A 1 83 ? -13.438 15.359 8.438 1 97.06 83 GLN A N 1
ATOM 604 C CA . GLN A 1 83 ? -12.438 14.312 8.594 1 97.06 83 GLN A CA 1
ATOM 605 C C . GLN A 1 83 ? -11.492 14.617 9.758 1 97.06 83 GLN A C 1
ATOM 607 O O . GLN A 1 83 ? -10.68 13.781 10.141 1 97.06 83 GLN A O 1
ATOM 612 N N . THR A 1 84 ? -11.617 15.789 10.359 1 96.12 84 THR A N 1
ATOM 613 C CA . THR A 1 84 ? -10.656 16.281 11.336 1 96.12 84 THR A CA 1
ATOM 614 C C . THR A 1 84 ? -10.555 15.328 12.523 1 96.12 84 THR A C 1
ATOM 616 O O . THR A 1 84 ? -9.453 14.914 12.891 1 96.12 84 THR A O 1
ATOM 619 N N . ALA A 1 85 ? -11.672 14.969 13.078 1 96.94 85 ALA A N 1
ATOM 620 C CA . ALA A 1 85 ? -11.672 14.094 14.25 1 96.94 85 ALA A CA 1
ATOM 621 C C . ALA A 1 85 ? -11.047 12.742 13.914 1 96.94 85 ALA A C 1
ATOM 623 O O . ALA A 1 85 ? -10.25 12.211 14.695 1 96.94 85 ALA A O 1
ATOM 624 N N . ARG A 1 86 ? -11.422 12.203 12.812 1 97.56 86 ARG A N 1
ATOM 625 C CA . ARG A 1 86 ? -10.898 10.914 12.375 1 97.56 86 ARG A CA 1
ATOM 626 C C . ARG A 1 86 ? -9.383 10.977 12.18 1 97.56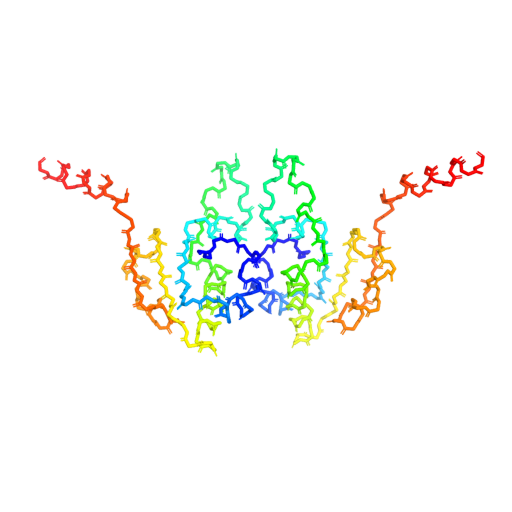 86 ARG A C 1
ATOM 628 O O . ARG A 1 86 ? -8.664 10.078 12.617 1 97.56 86 ARG A O 1
ATOM 635 N N . LEU A 1 87 ? -8.93 11.992 11.602 1 97.75 87 LEU A N 1
ATOM 636 C CA . LEU A 1 87 ? -7.512 12.148 11.305 1 97.75 87 LEU A CA 1
ATOM 637 C C . LEU A 1 87 ? -6.707 12.297 12.594 1 97.75 87 LEU A C 1
ATOM 639 O O . LEU A 1 87 ? -5.637 11.695 12.734 1 97.75 87 LEU A O 1
ATOM 643 N N . LEU A 1 88 ? -7.242 13.062 13.523 1 97.12 88 LEU A N 1
ATOM 644 C CA . LEU A 1 88 ? -6.574 13.227 14.812 1 97.12 88 LEU A CA 1
ATOM 645 C C . LEU A 1 88 ? -6.523 11.906 15.57 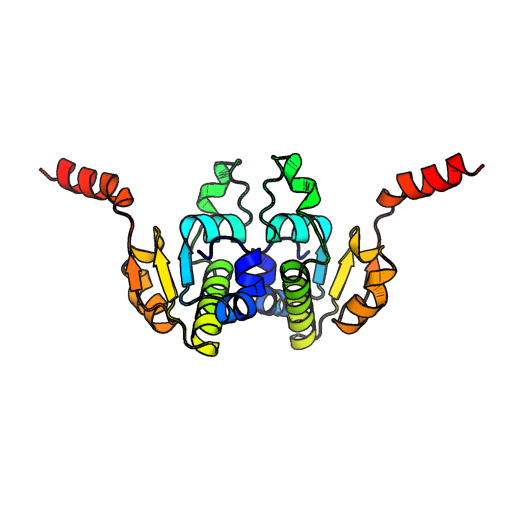1 97.12 88 LEU A C 1
ATOM 647 O O . LEU A 1 88 ? -5.496 11.57 16.172 1 97.12 88 LEU A O 1
ATOM 651 N N . THR A 1 89 ? -7.578 11.172 15.438 1 97.81 89 THR A N 1
ATOM 652 C CA . THR A 1 89 ? -7.652 9.883 16.125 1 97.81 89 THR A CA 1
ATOM 653 C C . THR A 1 89 ? -6.676 8.891 15.508 1 97.81 89 THR A C 1
ATOM 655 O O . THR A 1 89 ? -6.109 8.047 16.203 1 97.81 89 THR A O 1
ATOM 658 N N . MET A 1 90 ? -6.387 9.039 14.258 1 97.88 90 MET A N 1
ATOM 659 C CA . MET A 1 90 ? -5.492 8.133 13.539 1 97.88 90 MET A CA 1
ATOM 660 C C . MET A 1 90 ? -4.035 8.445 13.867 1 97.88 90 MET A C 1
ATOM 662 O O . MET A 1 90 ? -3.15 7.621 13.617 1 97.88 90 MET A O 1
ATOM 666 N N . GLY A 1 91 ? -3.83 9.68 14.32 1 97.88 91 GLY A N 1
ATOM 667 C CA . GLY A 1 91 ? -2.471 9.961 14.75 1 97.88 91 GLY A CA 1
ATOM 668 C C . GLY A 1 91 ? -1.855 11.148 14.031 1 97.88 91 GLY A C 1
ATOM 669 O O . GLY A 1 91 ? -0.651 11.391 14.141 1 97.88 91 GLY A O 1
ATOM 670 N N . ILE A 1 92 ? -2.641 11.828 13.297 1 98.25 92 ILE A N 1
ATOM 671 C CA . ILE A 1 92 ? -2.15 13.055 12.68 1 98.25 92 ILE A CA 1
ATOM 672 C C . ILE A 1 92 ? -2.025 14.148 13.742 1 98.25 92 ILE A C 1
ATOM 674 O O . ILE A 1 92 ? -2.977 14.422 14.477 1 98.25 92 ILE A O 1
ATOM 678 N N . ASP A 1 93 ? -0.945 14.805 13.727 1 97.75 93 ASP A N 1
ATOM 679 C CA . ASP A 1 93 ? -0.65 15.773 14.773 1 97.75 93 ASP A CA 1
ATOM 680 C C . ASP A 1 93 ? -1.016 17.188 14.328 1 97.75 93 ASP A C 1
ATOM 682 O O . ASP A 1 93 ? -1.326 18.047 15.156 1 97.75 93 ASP A O 1
ATOM 686 N N . LYS A 1 94 ? -0.897 17.438 13.023 1 96.38 94 LYS A N 1
ATOM 687 C CA . LYS A 1 94 ? -1.121 18.766 12.477 1 96.38 94 LYS A CA 1
ATOM 688 C C . LYS A 1 94 ? -1.762 18.688 11.094 1 96.38 94 LYS A C 1
ATOM 690 O O . LYS A 1 94 ? -1.378 17.859 10.273 1 96.38 94 LYS A O 1
ATOM 695 N N . LEU A 1 95 ? -2.658 19.531 10.938 1 95.62 95 LEU A N 1
ATOM 696 C CA . LEU A 1 95 ? -3.346 19.641 9.656 1 95.62 95 LEU A CA 1
ATOM 697 C C . LEU A 1 95 ? -3.094 21.016 9.031 1 95.62 95 LEU A C 1
ATOM 699 O O . LEU A 1 95 ? -3.182 22.031 9.711 1 95.62 95 LEU A O 1
ATOM 703 N N . SER A 1 96 ? -2.656 21.031 7.793 1 89.31 96 SER A N 1
ATOM 704 C CA . SER A 1 96 ? -2.463 22.297 7.082 1 89.31 96 SER A CA 1
ATOM 705 C C . SER A 1 96 ? -3.189 22.281 5.742 1 89.31 96 SER A C 1
ATOM 707 O O . SER A 1 96 ? -2.881 21.484 4.863 1 89.31 96 SER A O 1
ATOM 709 N N . ALA A 1 97 ? -4.223 22.938 5.672 1 76.94 97 ALA A N 1
ATOM 710 C CA . ALA A 1 97 ? -4.996 23 4.434 1 76.94 97 ALA A CA 1
ATOM 711 C C . ALA A 1 97 ? -4.426 24.047 3.482 1 76.94 97 ALA A C 1
ATOM 713 O O . ALA A 1 97 ? -3.934 25.094 3.922 1 76.94 97 ALA A O 1
ATOM 714 N N . SER A 1 98 ? -3.832 23.641 2.324 1 62.06 98 SER A N 1
ATOM 715 C CA . SER A 1 98 ? -3.393 24.656 1.367 1 62.06 98 SER A CA 1
ATOM 716 C C . SER A 1 98 ? -4.504 25.656 1.073 1 62.06 98 SER A C 1
ATOM 718 O O . SER A 1 98 ? -5.68 25.297 1.035 1 62.06 98 SER A O 1
ATOM 720 N N . PRO A 1 99 ? -4.133 26.906 1.036 1 49.72 99 PRO A N 1
ATOM 721 C CA . PRO A 1 99 ? -5.078 27.953 0.636 1 49.72 99 PRO A CA 1
ATOM 722 C C . PRO A 1 99 ? -5.727 27.672 -0.719 1 49.72 99 PRO A C 1
ATOM 724 O O . PRO A 1 99 ? -6.547 28.469 -1.188 1 49.72 99 PRO A O 1
ATOM 727 N N . SER A 1 100 ? -5.184 26.766 -1.423 1 47.53 100 SER A N 1
ATOM 728 C CA . SER A 1 100 ? -5.664 26.703 -2.799 1 47.53 100 SER A CA 1
ATOM 729 C C . SER A 1 100 ? -7.176 26.5 -2.85 1 47.53 100 SER A C 1
ATOM 731 O O . SER A 1 100 ? -7.793 26.656 -3.906 1 47.53 100 SER A O 1
ATOM 733 N N . ARG A 1 101 ? -7.684 25.844 -1.897 1 47.31 101 ARG A N 1
ATOM 734 C CA . ARG A 1 101 ? -9.141 25.953 -1.883 1 47.31 101 ARG A CA 1
ATOM 735 C C . ARG A 1 101 ? -9.586 27.391 -1.626 1 47.31 101 ARG A C 1
ATOM 737 O O . ARG A 1 101 ? -10.781 27.641 -1.456 1 47.31 101 ARG A O 1
ATOM 744 N N . LEU A 1 102 ? -8.633 28.188 -1.604 1 42.47 102 LEU A N 1
ATOM 745 C CA . LEU A 1 102 ? -8.938 29.594 -1.387 1 42.47 102 LEU A CA 1
ATOM 746 C C . LEU A 1 102 ? -9.664 30.188 -2.592 1 42.47 102 LEU A C 1
ATOM 748 O O . LEU A 1 102 ? -10.555 31.016 -2.434 1 42.47 102 LEU A O 1
ATOM 752 N N . PRO A 1 103 ? -9.195 29.688 -3.717 1 44.34 103 PRO A N 1
ATOM 753 C CA . PRO A 1 103 ? -10 30.391 -4.719 1 44.34 103 PRO A CA 1
ATOM 754 C C . PRO A 1 103 ? -11.492 30.109 -4.594 1 44.34 103 PRO A C 1
ATOM 756 O O . PRO A 1 103 ? -12.32 31 -4.812 1 44.34 103 PRO A O 1
ATOM 759 N N . ALA A 1 104 ? -11.75 28.812 -4.289 1 42.28 104 ALA A N 1
ATOM 760 C CA . ALA A 1 104 ? -13.18 28.547 -4.156 1 42.28 104 ALA A CA 1
ATOM 761 C C . ALA A 1 104 ? -13.742 29.188 -2.889 1 42.28 104 ALA A C 1
ATOM 763 O O . ALA A 1 104 ? -14.883 29.656 -2.873 1 42.28 104 ALA A O 1
ATOM 764 N N . LEU A 1 105 ? -12.914 29.172 -1.863 1 38.94 105 LEU A N 1
ATOM 765 C CA . LEU A 1 105 ? -13.367 29.906 -0.681 1 38.94 105 LEU A CA 1
ATOM 766 C C . LEU A 1 105 ? -13.375 31.406 -0.94 1 38.94 105 LEU A C 1
ATOM 768 O O . LEU A 1 105 ? -14.312 32.094 -0.545 1 38.94 105 LEU A O 1
ATOM 772 N N . LYS A 1 106 ? -12.367 31.938 -1.66 1 43.94 106 LYS A N 1
ATOM 773 C CA . LYS A 1 106 ? -12.367 33.344 -2.031 1 43.94 106 LYS A CA 1
ATOM 774 C C . LYS A 1 106 ? -13.508 33.656 -3 1 43.94 106 LYS A C 1
ATOM 776 O O . LYS A 1 106 ? -14.141 34.719 -2.906 1 43.94 106 LYS A O 1
ATOM 781 N N . ALA A 1 107 ? -13.727 32.719 -3.857 1 45.66 107 ALA A N 1
ATOM 782 C CA . ALA A 1 107 ? -14.805 32.938 -4.812 1 45.66 107 ALA A CA 1
ATOM 783 C C . ALA A 1 107 ? -16.172 32.875 -4.125 1 45.66 107 ALA A C 1
ATOM 785 O O . ALA A 1 107 ? -17.094 33.594 -4.496 1 45.66 107 ALA A O 1
ATOM 786 N N . ALA A 1 108 ? -16.266 31.984 -3.148 1 44.38 108 ALA A N 1
ATOM 787 C CA . ALA A 1 108 ? -17.5 31.891 -2.381 1 44.38 108 ALA A CA 1
ATOM 788 C C . ALA A 1 108 ? -17.719 33.125 -1.533 1 44.38 108 ALA A C 1
ATOM 790 O O . ALA A 1 108 ? -18.859 33.594 -1.347 1 44.38 108 ALA A O 1
ATOM 791 N N . ILE A 1 109 ? -16.594 33.625 -1.049 1 45.69 109 ILE A N 1
ATOM 792 C CA . ILE A 1 109 ? -16.672 34.844 -0.273 1 45.69 109 ILE A CA 1
ATOM 793 C C . ILE A 1 109 ? -16.891 36.031 -1.209 1 45.69 109 ILE A C 1
ATOM 795 O O . ILE A 1 109 ? -17.656 36.969 -0.887 1 45.69 109 ILE A O 1
ATOM 799 N N . ARG A 1 110 ? -16.219 35.969 -2.412 1 48 110 ARG A N 1
ATOM 800 C CA . ARG A 1 110 ? -16.391 37.094 -3.324 1 48 110 ARG A CA 1
ATOM 801 C C . ARG A 1 110 ? -17.828 37.156 -3.852 1 48 110 ARG A C 1
ATOM 803 O O . ARG A 1 110 ? -18.328 38.219 -4.168 1 48 110 ARG A O 1
ATOM 810 N N . THR A 1 111 ? -18.328 35.844 -4.043 1 45.09 111 THR A N 1
ATOM 811 C CA . THR A 1 111 ? -19.672 35.906 -4.637 1 45.09 111 THR A CA 1
ATOM 812 C C . THR A 1 111 ? -20.703 36.312 -3.586 1 45.09 111 THR A C 1
ATOM 814 O O . THR A 1 111 ? -21.859 36.531 -3.914 1 45.09 111 THR A O 1
ATOM 817 N N . SER A 1 112 ? -20.266 36.031 -2.301 1 41.47 112 SER A N 1
ATOM 818 C CA . SER A 1 112 ? -21.266 36.469 -1.33 1 41.47 112 SER A CA 1
ATOM 819 C C . SER A 1 112 ? -21.281 38 -1.187 1 41.47 112 SER A C 1
ATOM 821 O O . SER A 1 112 ? -22.125 38.562 -0.483 1 41.47 112 SER A O 1
ATOM 823 N N . HIS A 1 113 ? -20.172 38.719 -1.556 1 35.44 113 HIS A N 1
ATOM 824 C CA . HIS A 1 113 ? -20.406 40.156 -1.48 1 35.44 113 HIS A CA 1
ATOM 825 C C . HIS A 1 113 ? -20.953 40.688 -2.797 1 35.44 113 HIS A C 1
ATOM 827 O O . HIS A 1 113 ? -20.578 40.219 -3.871 1 35.44 113 HIS A O 1
ATOM 833 N N . MET B 1 1 ? -7.684 -10.258 -9.055 1 93.19 1 MET B N 1
ATOM 834 C CA . MET B 1 1 ? -6.281 -9.922 -9.305 1 93.19 1 MET B CA 1
ATOM 835 C C . MET B 1 1 ? -5.859 -8.703 -8.484 1 93.19 1 MET B C 1
ATOM 837 O O . MET B 1 1 ? -6.609 -7.73 -8.383 1 93.19 1 MET B O 1
ATOM 841 N N . ILE B 1 2 ? -4.859 -8.93 -7.816 1 96.69 2 ILE B N 1
ATOM 842 C CA . ILE B 1 2 ? -4.281 -7.848 -7.031 1 96.69 2 ILE B CA 1
ATOM 843 C C . ILE B 1 2 ? -3.141 -7.195 -7.812 1 96.69 2 ILE B C 1
ATOM 845 O O . ILE B 1 2 ? -2.039 -7.746 -7.891 1 96.69 2 ILE B O 1
ATOM 849 N N . GLU B 1 3 ? -3.408 -5.961 -8.328 1 95.31 3 GLU B N 1
ATOM 850 C CA . GLU B 1 3 ? -2.404 -5.344 -9.195 1 95.31 3 GLU B CA 1
ATOM 851 C C . GLU B 1 3 ? -2.297 -3.846 -8.93 1 95.31 3 GLU B C 1
ATOM 853 O O . GLU B 1 3 ? -1.465 -3.164 -9.539 1 95.31 3 GLU B O 1
ATOM 858 N N . VAL B 1 4 ? -3.113 -3.322 -8.086 1 94.94 4 VAL B N 1
ATOM 859 C CA . VAL B 1 4 ? -3.098 -1.895 -7.785 1 94.94 4 VAL B CA 1
ATOM 860 C C . VAL B 1 4 ? -2.932 -1.689 -6.281 1 94.94 4 VAL B C 1
ATOM 862 O O . VAL B 1 4 ? -3.361 -2.525 -5.484 1 94.94 4 VAL B O 1
ATOM 865 N N . PRO B 1 5 ? -2.367 -0.532 -5.898 1 97.12 5 PRO B N 1
ATOM 866 C CA . PRO B 1 5 ? -2.115 -0.279 -4.477 1 97.12 5 PRO B CA 1
ATOM 867 C C . PRO B 1 5 ? -3.393 -0.302 -3.641 1 97.12 5 PRO B C 1
ATOM 869 O O . PRO B 1 5 ? -3.381 -0.785 -2.504 1 97.12 5 PRO B O 1
ATOM 872 N N . ALA B 1 6 ? -4.504 0.163 -4.215 1 96.69 6 ALA B N 1
ATOM 873 C CA . ALA B 1 6 ? -5.762 0.189 -3.473 1 96.69 6 ALA B CA 1
ATOM 874 C C . ALA B 1 6 ? -6.168 -1.214 -3.033 1 96.69 6 ALA B C 1
ATOM 876 O O . ALA B 1 6 ? -6.617 -1.411 -1.901 1 96.69 6 ALA B O 1
ATOM 877 N N . ALA B 1 7 ? -6.023 -2.119 -3.877 1 97.75 7 ALA B N 1
ATOM 878 C CA . ALA B 1 7 ? -6.379 -3.5 -3.559 1 97.75 7 ALA B CA 1
ATOM 879 C C . ALA B 1 7 ? -5.48 -4.059 -2.459 1 97.75 7 ALA B C 1
ATOM 881 O O . ALA B 1 7 ? -5.941 -4.793 -1.583 1 97.75 7 ALA B O 1
ATOM 882 N N . VAL B 1 8 ? -4.191 -3.709 -2.477 1 98.62 8 VAL B N 1
ATOM 883 C CA . VAL B 1 8 ? -3.252 -4.129 -1.441 1 98.62 8 VAL B CA 1
ATOM 884 C C . VAL B 1 8 ? -3.699 -3.588 -0.086 1 98.62 8 VAL B C 1
ATOM 886 O O . VAL B 1 8 ? -3.738 -4.324 0.902 1 98.62 8 VAL B O 1
ATOM 889 N N . MET B 1 9 ? -4.137 -2.352 -0.09 1 98.38 9 MET B N 1
ATOM 890 C CA . MET B 1 9 ? -4.457 -1.65 1.15 1 98.38 9 MET B CA 1
ATOM 891 C C . MET B 1 9 ? -5.703 -2.242 1.803 1 98.38 9 MET B C 1
ATOM 893 O O . MET B 1 9 ? -5.914 -2.082 3.008 1 98.38 9 MET B O 1
ATOM 897 N N . ILE B 1 10 ? -6.523 -2.926 1.021 1 98.5 10 ILE B N 1
ATOM 898 C CA . ILE B 1 10 ? -7.742 -3.5 1.58 1 98.5 10 ILE B CA 1
ATOM 899 C C . ILE B 1 10 ? -7.75 -5.012 1.355 1 98.5 10 ILE B C 1
ATOM 901 O O . ILE B 1 10 ? -8.82 -5.625 1.257 1 98.5 10 ILE B O 1
ATOM 905 N N . ALA B 1 11 ? -6.652 -5.574 1.278 1 98.56 11 ALA B N 1
ATOM 906 C CA . ALA B 1 11 ? -6.504 -6.98 0.926 1 98.56 11 ALA B CA 1
ATOM 907 C C . ALA B 1 11 ? -7.242 -7.879 1.915 1 98.56 11 ALA B C 1
ATOM 909 O O . ALA B 1 11 ? -7.863 -8.867 1.521 1 98.56 11 ALA B O 1
ATOM 910 N N . ASP B 1 12 ? -7.164 -7.574 3.207 1 98.38 12 ASP B N 1
ATOM 911 C CA . ASP B 1 12 ? -7.824 -8.414 4.203 1 98.38 12 ASP B CA 1
ATOM 912 C C . ASP B 1 12 ? -9.336 -8.445 3.975 1 98.38 12 ASP B C 1
ATOM 914 O O . ASP B 1 12 ? -9.953 -9.508 4.055 1 98.38 12 ASP B O 1
ATOM 918 N N . LYS B 1 13 ? -9.812 -7.289 3.689 1 98.12 13 LYS B N 1
ATOM 919 C CA . LYS B 1 13 ? -11.242 -7.219 3.396 1 98.12 13 LYS B CA 1
ATOM 920 C C . LYS B 1 13 ? -11.578 -7.996 2.129 1 98.12 13 LYS B C 1
ATOM 922 O O . LYS B 1 13 ? -12.555 -8.758 2.102 1 98.12 13 LYS B O 1
ATOM 927 N N . LEU B 1 14 ? -10.875 -7.793 1.063 1 98.19 14 LEU B N 1
ATOM 928 C CA . LEU B 1 14 ? -11.094 -8.484 -0.201 1 98.19 14 LEU B CA 1
ATOM 929 C C . LEU B 1 14 ? -11 -9.992 -0.019 1 98.19 14 LEU B C 1
ATOM 931 O O . LEU B 1 14 ? -11.781 -10.75 -0.605 1 98.19 14 LEU B O 1
ATOM 935 N N . ALA B 1 15 ? -10.039 -10.438 0.781 1 98.38 15 ALA B N 1
ATOM 936 C CA . ALA B 1 15 ? -9.773 -11.859 0.986 1 98.38 15 ALA B CA 1
ATOM 937 C C . ALA B 1 15 ? -10.984 -12.555 1.607 1 98.38 15 ALA B C 1
ATOM 939 O O . ALA B 1 15 ? -11.219 -13.742 1.361 1 98.38 15 ALA B O 1
ATOM 940 N N . SER B 1 16 ? -11.672 -11.812 2.393 1 98.12 16 SER B N 1
ATOM 941 C CA . SER B 1 16 ? -12.836 -12.391 3.055 1 98.12 16 SER B CA 1
ATOM 942 C C . SER B 1 16 ? -13.992 -12.586 2.076 1 98.12 16 SER B C 1
ATOM 944 O O . SER B 1 16 ? -14.969 -13.273 2.387 1 98.12 16 SER B O 1
ATOM 946 N N . GLU B 1 17 ? -13.781 -12.102 0.86 1 97.94 17 GLU B N 1
ATOM 947 C CA . GLU B 1 17 ? -14.891 -12.078 -0.091 1 97.94 17 GLU B CA 1
ATOM 948 C C . GLU B 1 17 ? -14.578 -12.922 -1.323 1 97.94 17 GLU B C 1
ATOM 950 O O . GLU B 1 17 ? -15.414 -13.055 -2.221 1 97.94 17 GLU B O 1
ATOM 955 N N . VAL B 1 18 ? -13.422 -13.445 -1.431 1 97.94 18 VAL B N 1
ATOM 956 C CA . VAL B 1 18 ? -13.023 -14.172 -2.631 1 97.94 18 VAL B CA 1
ATOM 957 C C . VAL B 1 18 ? -12.438 -15.531 -2.244 1 97.94 18 VAL B C 1
ATOM 959 O O . VAL B 1 18 ? -12.125 -15.766 -1.076 1 97.94 18 VAL B O 1
ATOM 962 N N . ASP B 1 19 ? -12.281 -16.375 -3.201 1 98.19 19 ASP B N 1
ATOM 963 C CA . ASP B 1 19 ? -11.82 -17.734 -2.955 1 98.19 19 ASP B CA 1
ATOM 964 C C . ASP B 1 19 ? -10.297 -17.828 -3.105 1 98.19 19 ASP B C 1
ATOM 966 O O . ASP B 1 19 ? -9.688 -18.797 -2.641 1 98.19 19 ASP B O 1
ATOM 970 N N . PHE B 1 20 ? -9.781 -16.922 -3.781 1 98.31 20 PHE B N 1
ATOM 971 C CA . PHE B 1 20 ? -8.344 -16.906 -4.004 1 98.31 20 PHE B CA 1
ATOM 972 C C . PHE B 1 20 ? -7.883 -15.516 -4.449 1 98.31 20 PHE B C 1
ATOM 974 O O . PHE B 1 20 ? -8.695 -14.688 -4.852 1 98.31 20 PHE B O 1
ATOM 981 N N . PHE B 1 21 ? -6.496 -15.273 -4.312 1 98.44 21 PHE B N 1
ATOM 982 C CA . PHE B 1 21 ? -5.836 -14.102 -4.879 1 98.44 21 PHE B CA 1
ATOM 983 C C . PHE B 1 21 ? -4.879 -14.508 -5.992 1 98.44 21 PHE B C 1
ATOM 985 O O . PHE B 1 21 ? -4.297 -15.594 -5.957 1 98.44 21 PHE B O 1
ATOM 992 N N . SER B 1 22 ? -4.754 -13.688 -6.98 1 97.94 22 SER B N 1
ATOM 993 C CA . SER B 1 22 ? -3.639 -13.703 -7.918 1 97.94 22 SER B CA 1
ATOM 994 C C . SER B 1 22 ? -2.971 -12.336 -8.016 1 97.94 22 SER B C 1
ATOM 996 O O . SER B 1 22 ? -3.631 -11.336 -8.305 1 97.94 22 SER B O 1
ATOM 998 N N . ILE B 1 23 ? -1.721 -12.336 -7.785 1 98 23 ILE B N 1
ATOM 999 C CA . ILE B 1 23 ? 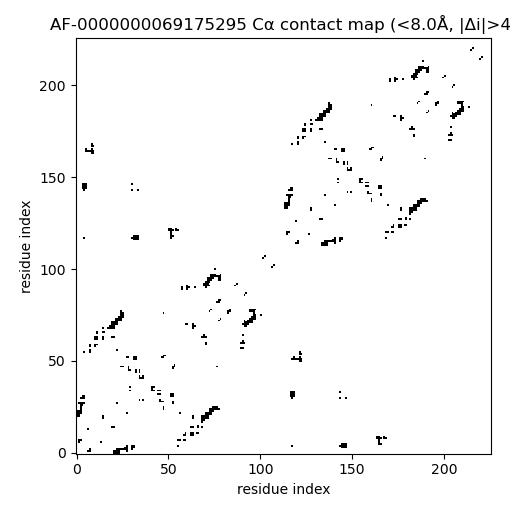-0.972 -11.086 -7.844 1 98 23 ILE B CA 1
ATOM 1000 C C . ILE B 1 23 ? -0.391 -10.891 -9.242 1 98 23 ILE B C 1
ATOM 1002 O O . ILE B 1 23 ? 0.316 -11.766 -9.75 1 98 23 ILE B O 1
ATOM 1006 N N . GLY B 1 24 ? -0.745 -9.789 -9.922 1 95.5 24 GLY B N 1
ATOM 1007 C CA . GLY B 1 24 ? -0.038 -9.352 -11.117 1 95.5 24 GLY B CA 1
ATOM 1008 C C . GLY B 1 24 ? 1.129 -8.43 -10.812 1 95.5 24 GLY B C 1
ATOM 1009 O O . GLY B 1 24 ? 0.951 -7.219 -10.68 1 95.5 24 GLY B O 1
ATOM 1010 N N . THR B 1 25 ? 2.307 -9 -10.844 1 95.31 25 THR B N 1
ATOM 1011 C CA . THR B 1 25 ? 3.426 -8.289 -10.242 1 95.31 25 THR B CA 1
ATOM 1012 C C . THR B 1 25 ? 3.918 -7.176 -11.164 1 95.31 25 THR B C 1
ATOM 1014 O O . THR B 1 25 ? 4.461 -6.172 -10.695 1 95.31 25 THR B O 1
ATOM 1017 N N . ASN B 1 26 ? 3.787 -7.328 -12.547 1 91.56 26 ASN B N 1
ATOM 1018 C CA . ASN B 1 26 ? 4.227 -6.262 -13.438 1 91.56 26 ASN B CA 1
ATOM 1019 C C . ASN B 1 26 ? 3.494 -4.953 -13.148 1 91.56 26 ASN B C 1
ATOM 1021 O O . ASN B 1 26 ? 4.121 -3.939 -12.844 1 91.56 26 ASN B O 1
ATOM 1025 N N . ASP B 1 27 ? 2.209 -4.992 -13.219 1 90.69 27 ASP B N 1
ATOM 1026 C CA . ASP B 1 27 ? 1.386 -3.814 -12.961 1 90.69 27 ASP B CA 1
ATOM 1027 C C . ASP B 1 27 ? 1.557 -3.33 -11.523 1 90.69 27 ASP B C 1
ATOM 1029 O O . ASP B 1 27 ? 1.693 -2.131 -11.273 1 90.69 27 ASP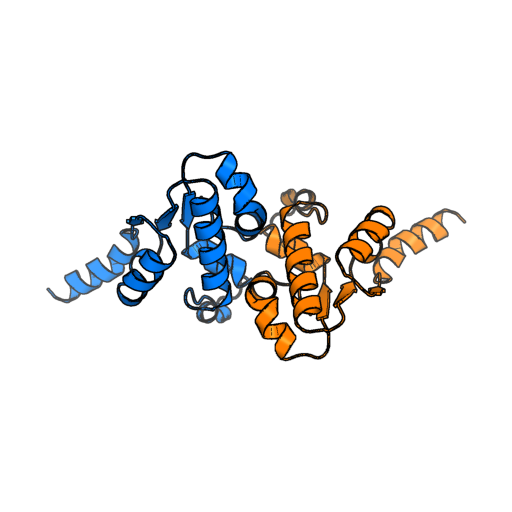 B O 1
ATOM 1033 N N . LEU B 1 28 ? 1.529 -4.266 -10.508 1 94.06 28 LEU B N 1
ATOM 1034 C CA . LEU B 1 28 ? 1.665 -3.896 -9.109 1 94.06 28 LEU B CA 1
ATOM 1035 C C . LEU B 1 28 ? 2.936 -3.086 -8.883 1 94.06 28 LEU B C 1
ATOM 1037 O O . LEU B 1 28 ? 2.904 -2.047 -8.211 1 94.06 28 LEU B O 1
ATOM 1041 N N . THR B 1 29 ? 4.016 -3.621 -9.414 1 94.75 29 THR B N 1
ATOM 1042 C CA . THR B 1 29 ? 5.301 -2.947 -9.266 1 94.75 29 THR B CA 1
ATOM 1043 C C . THR B 1 29 ? 5.242 -1.536 -9.844 1 94.75 29 THR B C 1
ATOM 1045 O O . THR B 1 29 ? 5.676 -0.577 -9.203 1 94.75 29 THR B O 1
ATOM 1048 N N . GLN B 1 30 ? 4.727 -1.421 -10.969 1 91.38 30 GLN B N 1
ATOM 1049 C CA . GLN B 1 30 ? 4.621 -0.129 -11.641 1 91.38 30 GLN B CA 1
ATOM 1050 C C . GLN B 1 30 ? 3.816 0.861 -10.805 1 91.38 30 GLN B C 1
ATOM 1052 O O . GLN B 1 30 ? 4.238 2.002 -10.602 1 91.38 30 GLN B O 1
ATOM 1057 N N . TYR B 1 31 ? 2.715 0.468 -10.297 1 91.75 31 TYR B N 1
ATOM 1058 C CA . TYR B 1 31 ? 1.83 1.362 -9.562 1 91.75 31 TYR B CA 1
ATOM 1059 C C . TYR B 1 31 ? 2.408 1.691 -8.188 1 91.75 31 TYR B C 1
ATOM 1061 O O . TYR B 1 31 ? 2.301 2.826 -7.719 1 91.75 31 TYR B O 1
ATOM 1069 N N . ILE B 1 32 ? 3.002 0.711 -7.551 1 95.06 32 ILE B N 1
ATOM 1070 C CA . ILE B 1 32 ? 3.604 0.947 -6.242 1 95.06 32 ILE B CA 1
ATOM 1071 C C . ILE B 1 32 ? 4.723 1.979 -6.367 1 95.06 32 ILE B C 1
ATOM 1073 O O . ILE B 1 32 ? 4.832 2.887 -5.539 1 95.06 32 ILE B O 1
ATOM 1077 N N . MET B 1 33 ? 5.426 1.839 -7.379 1 92.25 33 MET B N 1
ATOM 1078 C CA . MET B 1 33 ? 6.605 2.682 -7.551 1 92.25 33 MET B CA 1
ATOM 1079 C C . MET B 1 33 ? 6.238 4.004 -8.211 1 92.25 33 MET B C 1
ATOM 1081 O O . MET B 1 33 ? 7.102 4.859 -8.422 1 92.25 33 MET B O 1
ATOM 1085 N N . ALA B 1 34 ? 4.93 4.238 -8.344 1 81.88 34 ALA B N 1
ATOM 1086 C CA . ALA B 1 34 ? 4.406 5.461 -8.953 1 81.88 34 ALA B CA 1
ATOM 1087 C C . ALA B 1 34 ? 5.207 5.848 -10.195 1 81.88 34 ALA B C 1
ATOM 1089 O O . ALA B 1 34 ? 5.523 7.023 -10.391 1 81.88 34 ALA B O 1
ATOM 1090 N N . ALA B 1 35 ? 5.82 4.902 -10.688 1 64.44 35 ALA B N 1
ATOM 1091 C CA . ALA B 1 35 ? 6.59 5.164 -11.906 1 64.44 35 ALA B CA 1
ATOM 1092 C C . ALA B 1 35 ? 5.684 5.637 -13.039 1 64.44 35 ALA B C 1
ATOM 1094 O O . ALA B 1 35 ? 4.602 5.082 -13.25 1 64.44 35 ALA B O 1
ATOM 1095 N N . ASP B 1 36 ? 5.539 7.074 -13.156 1 52.94 36 ASP B N 1
ATOM 1096 C CA . ASP B 1 36 ? 4.82 7.531 -14.344 1 52.94 36 ASP B CA 1
ATOM 1097 C C . ASP B 1 36 ? 5.227 6.727 -15.578 1 52.94 36 ASP B C 1
ATOM 1099 O O . ASP B 1 36 ? 6.402 6.691 -15.945 1 52.94 36 ASP B O 1
ATOM 1103 N N . ARG B 1 37 ? 4.328 5.848 -15.883 1 43.16 37 ARG B N 1
ATOM 1104 C CA . ARG B 1 37 ? 4.574 5.109 -17.109 1 43.16 37 ARG B CA 1
ATOM 1105 C C . ARG B 1 37 ? 5.156 6.016 -18.188 1 43.16 37 ARG B C 1
ATOM 1107 O O . ARG B 1 37 ? 5.816 5.547 -19.125 1 43.16 37 ARG B O 1
ATOM 1114 N N . GLY B 1 38 ? 4.605 7.129 -18.234 1 41.75 38 GLY B N 1
ATOM 1115 C CA . GLY B 1 38 ? 4.941 7.859 -19.438 1 41.75 38 GLY B CA 1
ATOM 1116 C C . GLY B 1 38 ? 6.395 8.289 -19.5 1 41.75 38 GLY B C 1
ATOM 1117 O O . GLY B 1 38 ? 6.848 8.844 -20.5 1 41.75 38 GLY B O 1
ATOM 1118 N N . ASN B 1 39 ? 7 8.406 -18.344 1 43.5 39 ASN B N 1
ATOM 1119 C CA . ASN B 1 39 ? 8.383 8.805 -18.578 1 43.5 39 ASN B CA 1
ATOM 1120 C C . ASN B 1 39 ? 9.32 7.605 -18.609 1 43.5 39 ASN B C 1
ATOM 1122 O O . ASN B 1 39 ? 9.492 6.918 -17.594 1 43.5 39 ASN B O 1
ATOM 1126 N N . SER B 1 40 ? 9.594 7.137 -19.734 1 44.06 40 SER B N 1
ATOM 1127 C CA . SER B 1 40 ? 10.492 6.07 -20.156 1 44.06 40 SER B CA 1
ATOM 1128 C C . SER B 1 40 ? 11.758 6.035 -19.312 1 44.06 40 SER B C 1
ATOM 1130 O O . SER B 1 40 ? 12.336 4.969 -19.094 1 44.06 40 SER B O 1
ATOM 1132 N N . THR B 1 41 ? 12.305 7.141 -19 1 46.75 41 THR B N 1
ATOM 1133 C CA . THR B 1 41 ? 13.578 7.219 -18.281 1 46.75 41 THR B CA 1
ATOM 1134 C C . THR B 1 41 ? 13.461 6.602 -16.891 1 46.75 41 THR B C 1
ATOM 1136 O O . THR B 1 41 ? 14.469 6.223 -16.297 1 46.75 41 THR B O 1
ATOM 1139 N N . VAL B 1 42 ? 12.289 6.379 -16.484 1 45.59 42 VAL B N 1
ATOM 1140 C CA . VAL B 1 42 ? 12.086 5.91 -15.125 1 45.59 42 VAL B CA 1
ATOM 1141 C C . VAL B 1 42 ? 11.867 4.395 -15.125 1 45.59 42 VAL B C 1
ATOM 1143 O O . VAL B 1 42 ? 11.5 3.816 -14.102 1 45.59 42 VAL B O 1
ATOM 1146 N N . ALA B 1 43 ? 11.961 3.666 -16.281 1 48.16 43 ALA B N 1
ATOM 1147 C CA . ALA B 1 43 ? 11.875 2.213 -16.406 1 48.16 43 ALA B CA 1
ATOM 1148 C C . ALA B 1 43 ? 12.742 1.52 -15.367 1 48.16 43 ALA B C 1
ATOM 1150 O O . ALA B 1 43 ? 12.375 0.469 -14.836 1 48.16 43 ALA B O 1
ATOM 1151 N N . LYS B 1 44 ? 13.93 2.07 -15.312 1 49.31 44 LYS B N 1
ATOM 1152 C CA . LYS B 1 44 ? 14.898 1.545 -14.352 1 49.31 44 LYS B CA 1
ATOM 1153 C C . LYS B 1 44 ? 14.344 1.595 -12.93 1 49.31 44 LYS B C 1
ATOM 1155 O O . LYS B 1 44 ? 14.859 0.923 -12.031 1 49.31 44 LYS B O 1
ATOM 1160 N N . LEU B 1 45 ? 13.148 2.248 -12.805 1 57.66 45 LEU B N 1
ATOM 1161 C CA . LEU B 1 45 ? 12.633 2.498 -11.469 1 57.66 45 LEU B CA 1
ATOM 1162 C C . LEU B 1 45 ? 11.617 1.432 -11.062 1 57.66 45 LEU B C 1
ATOM 1164 O O . LEU B 1 45 ? 11.297 1.287 -9.883 1 57.66 45 LEU B O 1
ATOM 1168 N N . VAL B 1 46 ? 11.43 0.603 -12.078 1 76.38 46 VAL B N 1
ATOM 1169 C CA . VAL B 1 46 ? 10.492 -0.477 -11.781 1 76.38 46 VAL B CA 1
ATOM 1170 C C . VAL B 1 46 ? 11.266 -1.735 -11.391 1 76.38 46 VAL B C 1
ATOM 1172 O O . VAL B 1 46 ? 11.812 -2.43 -12.258 1 76.38 46 VAL B O 1
ATOM 1175 N N . ASP B 1 47 ? 11.461 -1.845 -10.164 1 91.62 47 ASP B N 1
ATOM 1176 C CA . ASP B 1 47 ? 12.195 -2.943 -9.539 1 91.62 47 ASP B CA 1
ATOM 1177 C C . ASP B 1 47 ? 11.297 -3.732 -8.586 1 91.62 47 ASP B C 1
ATOM 1179 O O . ASP B 1 47 ? 10.953 -3.248 -7.508 1 91.62 47 ASP B O 1
ATOM 1183 N N . TYR B 1 48 ? 10.961 -5.008 -9.047 1 94.62 48 TYR B N 1
ATOM 1184 C CA . TYR B 1 48 ? 10.07 -5.809 -8.219 1 94.62 48 TYR B CA 1
ATOM 1185 C C . TYR B 1 48 ? 10.789 -6.312 -6.973 1 94.62 48 TYR B C 1
ATOM 1187 O O . TYR B 1 48 ? 10.172 -6.883 -6.074 1 94.62 48 TYR B O 1
ATOM 1195 N N . CYS B 1 49 ? 12.086 -6.051 -6.855 1 96.12 49 CYS B N 1
ATOM 1196 C CA . CYS B 1 49 ? 12.82 -6.434 -5.656 1 96.12 49 CYS B CA 1
ATOM 1197 C C . CYS B 1 49 ? 12.883 -5.281 -4.66 1 96.12 49 CYS B C 1
ATOM 1199 O O . CYS B 1 49 ? 13.406 -5.438 -3.555 1 96.12 49 CYS B O 1
ATOM 1201 N N . ASN B 1 50 ? 12.367 -4.176 -5.078 1 96.38 50 ASN B N 1
ATOM 1202 C CA . ASN B 1 50 ? 12.289 -3.055 -4.152 1 96.38 50 ASN B CA 1
ATOM 1203 C C . ASN B 1 50 ? 11.508 -3.418 -2.891 1 96.38 50 ASN B C 1
ATOM 1205 O O . ASN B 1 50 ? 10.477 -4.086 -2.967 1 96.38 50 ASN B O 1
ATOM 1209 N N . ASP B 1 51 ? 11.93 -2.871 -1.783 1 97.44 51 ASP B N 1
ATOM 1210 C CA . ASP B 1 51 ? 11.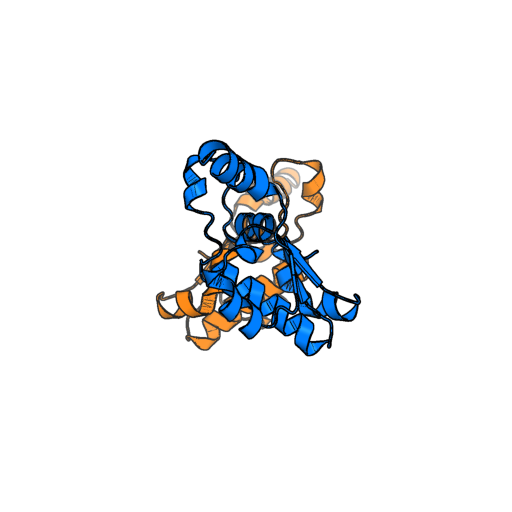312 -3.213 -0.506 1 97.44 51 ASP B CA 1
ATOM 1211 C C . ASP B 1 51 ? 9.828 -2.857 -0.503 1 97.44 51 ASP B C 1
ATOM 1213 O O . ASP B 1 51 ? 9.016 -3.555 0.111 1 97.44 51 ASP B O 1
ATOM 1217 N N . ALA B 1 52 ? 9.516 -1.796 -1.084 1 97.75 52 ALA B N 1
ATOM 1218 C CA . ALA B 1 52 ? 8.125 -1.36 -1.125 1 97.75 52 ALA B CA 1
ATOM 1219 C C . ALA B 1 52 ? 7.246 -2.398 -1.816 1 97.75 52 ALA B C 1
ATOM 1221 O O . ALA B 1 52 ? 6.152 -2.709 -1.341 1 97.75 52 ALA B O 1
ATOM 1222 N N . VAL B 1 53 ? 7.719 -2.906 -2.941 1 97.75 53 VAL B N 1
ATOM 1223 C CA . VAL B 1 53 ? 6.98 -3.914 -3.691 1 97.75 53 VAL B CA 1
ATOM 1224 C C . VAL B 1 53 ? 6.914 -5.211 -2.889 1 97.75 53 VAL B C 1
ATOM 1226 O O . VAL B 1 53 ? 5.852 -5.828 -2.781 1 97.75 53 VAL B O 1
ATOM 1229 N N . ILE B 1 54 ? 8 -5.547 -2.33 1 98.44 54 ILE B N 1
ATOM 1230 C CA . ILE B 1 54 ? 8.07 -6.766 -1.531 1 98.44 54 ILE B CA 1
ATOM 1231 C C . ILE B 1 54 ? 7.102 -6.672 -0.358 1 98.44 54 ILE B C 1
ATOM 1233 O O . ILE B 1 54 ? 6.383 -7.629 -0.06 1 98.44 54 ILE B O 1
ATOM 1237 N N . ASN B 1 55 ? 7.078 -5.559 0.316 1 98.62 55 ASN B N 1
ATOM 1238 C CA . ASN B 1 55 ? 6.164 -5.367 1.437 1 98.62 55 ASN B CA 1
ATOM 1239 C C . ASN B 1 55 ? 4.707 -5.449 0.99 1 98.62 55 ASN B C 1
ATOM 1241 O O . ASN B 1 55 ? 3.861 -5.977 1.713 1 98.62 55 ASN B O 1
ATOM 1245 N N . ALA B 1 56 ? 4.422 -4.918 -0.148 1 98.62 56 ALA B N 1
ATOM 1246 C CA . ALA B 1 56 ? 3.07 -5 -0.69 1 98.62 56 ALA B CA 1
ATOM 1247 C C . ALA B 1 56 ? 2.662 -6.453 -0.921 1 98.62 56 ALA B C 1
ATOM 1249 O O . ALA B 1 56 ? 1.56 -6.863 -0.546 1 98.62 56 ALA B O 1
ATOM 1250 N N . ILE B 1 57 ? 3.535 -7.207 -1.522 1 98.62 57 ILE B N 1
ATOM 1251 C CA . ILE B 1 57 ? 3.277 -8.617 -1.768 1 98.62 57 ILE B CA 1
ATOM 1252 C C . ILE B 1 57 ? 3.061 -9.344 -0.44 1 98.62 57 ILE B C 1
ATOM 1254 O O . ILE B 1 57 ? 2.129 -10.141 -0.304 1 98.62 57 ILE B O 1
ATOM 1258 N N . ALA B 1 58 ? 3.871 -9.047 0.528 1 98.69 58 ALA B N 1
ATOM 1259 C CA . ALA B 1 58 ? 3.764 -9.672 1.844 1 98.69 58 ALA B CA 1
ATOM 1260 C C . ALA B 1 58 ? 2.408 -9.383 2.48 1 98.69 58 ALA B C 1
ATOM 1262 O O . ALA B 1 58 ? 1.811 -10.258 3.109 1 98.69 58 ALA B O 1
ATOM 1263 N N . MET B 1 59 ? 1.976 -8.219 2.328 1 98.62 59 MET B N 1
ATOM 1264 C CA . MET B 1 59 ? 0.681 -7.836 2.883 1 98.62 59 MET B CA 1
ATOM 1265 C C . MET B 1 59 ? -0.444 -8.656 2.264 1 98.62 59 MET B C 1
ATOM 1267 O O . MET B 1 59 ? -1.349 -9.109 2.967 1 98.62 59 MET B O 1
ATOM 1271 N N . VAL B 1 60 ? -0.362 -8.82 0.982 1 98.81 60 VAL B N 1
ATOM 1272 C CA . VAL B 1 60 ? -1.371 -9.602 0.275 1 98.81 60 VAL B CA 1
ATOM 1273 C C . VAL B 1 60 ? -1.312 -11.062 0.731 1 98.81 60 VAL B C 1
ATOM 1275 O O . VAL B 1 60 ? -2.346 -11.68 0.981 1 98.81 60 VAL B O 1
ATOM 1278 N N . CYS B 1 61 ? -0.133 -11.562 0.828 1 98.75 61 CYS B N 1
ATOM 1279 C CA . CYS B 1 61 ? 0.037 -12.938 1.281 1 98.75 61 CYS B CA 1
ATOM 1280 C C . CYS B 1 61 ? -0.491 -13.117 2.699 1 98.75 61 CYS B C 1
ATOM 1282 O O . CYS B 1 61 ? -1.133 -14.125 3.008 1 98.75 61 CYS B O 1
ATOM 1284 N N . GLN B 1 62 ? -0.218 -12.156 3.557 1 98.69 62 GLN B N 1
ATOM 1285 C CA . GLN B 1 62 ? -0.714 -12.219 4.926 1 98.69 62 GLN B CA 1
ATOM 1286 C C . GLN B 1 62 ? -2.24 -12.219 4.961 1 98.69 62 GLN B C 1
ATOM 1288 O O . GLN B 1 62 ? -2.848 -12.969 5.73 1 98.69 62 GLN B O 1
ATOM 1293 N N . ALA B 1 63 ? -2.812 -11.398 4.156 1 98.69 63 ALA B N 1
ATOM 1294 C CA . ALA B 1 63 ? -4.27 -11.375 4.059 1 98.69 63 ALA B CA 1
ATOM 1295 C C . ALA B 1 63 ? -4.816 -12.727 3.623 1 98.69 63 ALA B C 1
ATOM 1297 O O . ALA B 1 63 ? -5.828 -13.195 4.152 1 98.69 63 ALA B O 1
ATOM 1298 N N . GLY B 1 64 ? -4.145 -13.281 2.58 1 98.44 64 GLY B N 1
ATOM 1299 C CA . GLY B 1 64 ? -4.531 -14.625 2.17 1 98.44 64 GLY B CA 1
ATOM 1300 C C . GLY B 1 64 ? -4.469 -15.633 3.301 1 98.44 64 GLY B C 1
ATOM 1301 O O . GLY B 1 64 ? -5.406 -16.406 3.498 1 98.44 64 GLY B O 1
ATOM 1302 N N . ARG B 1 65 ? -3.438 -15.57 4.055 1 98.5 65 ARG B N 1
ATOM 1303 C CA . ARG B 1 65 ? -3.242 -16.469 5.184 1 98.5 65 ARG B CA 1
ATOM 1304 C C . ARG B 1 65 ? -4.312 -16.266 6.25 1 98.5 65 ARG B C 1
ATOM 1306 O O . ARG B 1 65 ? -4.902 -17.219 6.742 1 98.5 65 ARG B O 1
ATOM 1313 N N . ASN B 1 66 ? -4.555 -15.062 6.586 1 98.44 66 ASN B N 1
ATOM 1314 C CA . ASN B 1 66 ? -5.535 -14.727 7.613 1 98.44 66 ASN B CA 1
ATOM 1315 C C . ASN B 1 66 ? -6.922 -15.25 7.262 1 98.44 66 ASN B C 1
ATOM 1317 O O . ASN B 1 66 ? -7.727 -15.539 8.148 1 98.44 66 ASN B O 1
ATOM 1321 N N . ASN B 1 67 ? -7.16 -15.375 6.016 1 98.5 67 ASN B N 1
ATOM 1322 C CA . ASN B 1 67 ? -8.5 -15.734 5.562 1 98.5 67 ASN B CA 1
ATOM 1323 C C . ASN B 1 67 ? -8.516 -17.109 4.906 1 98.5 67 ASN B C 1
ATOM 1325 O O . ASN B 1 67 ? -9.516 -17.5 4.293 1 98.5 67 ASN B O 1
ATOM 1329 N N . GLU B 1 68 ? -7.387 -17.766 4.957 1 98.38 68 GLU B N 1
ATOM 1330 C CA . GLU B 1 68 ? -7.234 -19.141 4.5 1 98.38 68 GLU B CA 1
ATOM 1331 C C . GLU B 1 68 ? -7.562 -19.266 3.016 1 98.38 68 GLU B C 1
ATOM 1333 O O . GLU B 1 68 ? -8.297 -20.172 2.615 1 98.38 68 GLU B O 1
ATOM 1338 N N . ILE B 1 69 ? -7.152 -18.344 2.24 1 98.5 69 ILE B N 1
ATOM 1339 C CA . ILE B 1 69 ? -7.293 -18.453 0.793 1 98.5 69 ILE B CA 1
ATOM 1340 C C . ILE B 1 69 ? -5.91 -18.5 0.143 1 98.5 69 ILE B C 1
ATOM 1342 O O . ILE B 1 69 ? -4.965 -17.891 0.635 1 98.5 69 ILE B O 1
ATOM 1346 N N . PRO B 1 70 ? -5.809 -19.25 -0.941 1 98.5 70 PRO B N 1
ATOM 1347 C CA . PRO B 1 70 ? -4.512 -19.328 -1.619 1 98.5 70 PRO B CA 1
ATOM 1348 C C . PRO B 1 70 ? -4.164 -18.047 -2.377 1 98.5 70 PRO B C 1
ATOM 1350 O O . PRO B 1 70 ? -5.062 -17.312 -2.781 1 98.5 70 PRO B O 1
ATOM 1353 N N . VAL B 1 71 ? -2.859 -17.828 -2.512 1 98.69 71 VAL B N 1
ATOM 1354 C CA . VAL B 1 71 ? -2.338 -16.688 -3.25 1 98.69 71 VAL B CA 1
ATOM 1355 C C . VAL B 1 71 ? -1.402 -17.172 -4.355 1 98.69 71 VAL B C 1
ATOM 1357 O O . VAL B 1 71 ? -0.447 -17.906 -4.094 1 98.69 71 VAL B O 1
ATOM 1360 N N . SER B 1 72 ? -1.704 -16.797 -5.586 1 98.44 72 SER B N 1
ATOM 1361 C CA . SER B 1 72 ? -0.831 -17.078 -6.719 1 98.44 72 SER B CA 1
ATOM 1362 C C . SER B 1 72 ? -0.216 -15.797 -7.273 1 98.44 72 SER B C 1
ATOM 1364 O O . SER B 1 72 ? -0.591 -14.695 -6.871 1 98.44 72 SER B O 1
ATOM 1366 N N . MET B 1 73 ? 0.809 -16 -8.141 1 97.69 73 MET B N 1
ATOM 1367 C CA . MET B 1 73 ? 1.478 -14.844 -8.727 1 97.69 73 MET B CA 1
ATOM 1368 C C . MET B 1 73 ? 1.772 -15.07 -10.203 1 97.69 73 MET B C 1
ATOM 1370 O O . MET B 1 73 ? 2.195 -16.156 -10.594 1 97.69 73 MET B O 1
ATOM 1374 N N . CYS B 1 74 ? 1.561 -14.055 -10.977 1 95.81 74 CYS B N 1
ATOM 1375 C CA . CYS B 1 74 ? 1.979 -14.031 -12.367 1 95.81 74 CYS B CA 1
ATOM 1376 C C . CYS B 1 74 ? 2.824 -12.797 -12.664 1 95.81 74 CYS B C 1
ATOM 1378 O O . CYS B 1 74 ? 2.957 -11.914 -11.82 1 95.81 74 CYS B O 1
ATOM 1380 N N . GLY B 1 75 ? 3.52 -12.883 -13.852 1 93 75 GLY B N 1
ATOM 1381 C CA . GLY B 1 75 ? 4.367 -11.773 -14.258 1 93 75 GLY B CA 1
ATOM 1382 C C . GLY B 1 75 ? 5.844 -12.125 -14.266 1 93 75 GLY B C 1
ATOM 1383 O O . GLY B 1 75 ? 6.215 -13.289 -14.102 1 93 75 GLY B O 1
ATOM 1384 N N . GLU B 1 76 ? 6.602 -11.07 -14.461 1 92.06 76 GLU B N 1
ATOM 1385 C CA . GLU B 1 76 ? 8.047 -11.266 -14.602 1 92.06 76 GLU B CA 1
ATOM 1386 C C . GLU B 1 76 ? 8.648 -11.844 -13.328 1 92.06 76 GLU B C 1
ATOM 1388 O O . GLU B 1 76 ? 9.492 -12.742 -13.391 1 92.06 76 GLU B O 1
ATOM 1393 N N . MET B 1 77 ? 8.172 -11.469 -12.258 1 94.5 77 MET B N 1
ATOM 1394 C CA . MET B 1 77 ? 8.734 -11.93 -10.992 1 94.5 77 MET B CA 1
ATOM 1395 C C . MET B 1 77 ? 8.469 -13.414 -10.781 1 94.5 77 MET B C 1
ATOM 1397 O O . MET B 1 77 ? 9.312 -14.141 -10.25 1 94.5 77 MET B O 1
ATOM 1401 N N . ALA B 1 78 ? 7.367 -13.82 -11.18 1 95.62 78 ALA B N 1
ATOM 1402 C CA . ALA B 1 78 ? 6.965 -15.211 -11.016 1 95.62 78 ALA B CA 1
ATOM 1403 C C . ALA B 1 78 ? 7.918 -16.156 -11.758 1 95.62 78 ALA B C 1
ATOM 1405 O O . ALA B 1 78 ? 8.078 -17.312 -11.375 1 95.62 78 ALA B O 1
ATOM 1406 N N . GLY B 1 79 ? 8.516 -15.57 -12.789 1 93.69 79 GLY B N 1
ATOM 1407 C CA . GLY B 1 79 ? 9.438 -16.375 -13.578 1 93.69 79 GLY B CA 1
ATOM 1408 C C . GLY B 1 79 ? 10.883 -16.234 -13.148 1 93.69 79 GLY B C 1
ATOM 1409 O O . GLY B 1 79 ? 11.773 -16.859 -13.719 1 93.69 79 GLY B O 1
ATOM 1410 N N . ASP B 1 80 ? 11.172 -15.398 -12.242 1 94.5 80 ASP B N 1
ATOM 1411 C CA . ASP B 1 80 ? 12.523 -15.164 -11.75 1 94.5 80 ASP B CA 1
ATOM 1412 C C . ASP B 1 80 ? 12.938 -16.219 -10.734 1 94.5 80 ASP B C 1
ATOM 1414 O O . ASP B 1 80 ? 12.555 -16.141 -9.562 1 94.5 80 ASP B O 1
ATOM 1418 N N . ILE B 1 81 ? 13.742 -17.125 -11.102 1 94.12 81 ILE B N 1
ATOM 1419 C CA . ILE B 1 81 ? 14.117 -18.266 -10.289 1 94.12 81 ILE B CA 1
ATOM 1420 C C . ILE B 1 81 ? 14.82 -17.797 -9.016 1 94.12 81 ILE B C 1
ATOM 1422 O O . ILE B 1 81 ? 14.758 -18.453 -7.977 1 94.12 81 ILE B O 1
ATOM 1426 N N . GLN B 1 82 ? 15.43 -16.656 -9.062 1 96.38 82 GLN B N 1
ATOM 1427 C CA . GLN B 1 82 ? 16.141 -16.125 -7.91 1 96.38 82 GLN B CA 1
ATOM 1428 C C . GLN B 1 82 ? 15.172 -15.664 -6.824 1 96.38 82 GLN B C 1
ATOM 1430 O O . GLN B 1 82 ? 15.57 -15.453 -5.68 1 96.38 82 GLN B O 1
ATOM 1435 N N . GLN B 1 83 ? 13.891 -15.531 -7.215 1 97.06 83 GLN B N 1
ATOM 1436 C CA . GLN B 1 83 ? 12.906 -15.031 -6.262 1 97.06 83 GLN B CA 1
ATOM 1437 C C . GLN B 1 83 ? 11.984 -16.141 -5.777 1 97.06 83 GLN B C 1
ATOM 1439 O O . GLN B 1 83 ? 11.188 -15.945 -4.859 1 97.06 83 GLN B O 1
ATOM 1444 N N . THR B 1 84 ? 12.117 -17.328 -6.332 1 96.12 84 THR B N 1
ATOM 1445 C CA . THR B 1 84 ? 11.172 -18.422 -6.109 1 96.12 84 THR B CA 1
ATOM 1446 C C . THR B 1 84 ? 11.102 -18.781 -4.629 1 96.12 84 THR B C 1
ATOM 1448 O O . THR B 1 84 ? 10.016 -18.828 -4.043 1 96.12 84 THR B O 1
ATOM 1451 N N . ALA B 1 85 ? 12.234 -18.984 -4.027 1 96.88 85 ALA B N 1
ATOM 1452 C CA . ALA B 1 85 ? 12.273 -19.375 -2.619 1 96.88 85 ALA B CA 1
ATOM 1453 C C . ALA B 1 85 ? 11.664 -18.297 -1.733 1 96.88 85 ALA B C 1
ATOM 1455 O O . ALA B 1 85 ? 10.891 -18.594 -0.819 1 96.88 85 ALA B O 1
ATOM 1456 N N . ARG B 1 86 ? 12.023 -17.094 -1.997 1 97.56 86 ARG B N 1
ATOM 1457 C CA . ARG B 1 86 ? 11.508 -15.969 -1.228 1 97.56 86 ARG B CA 1
ATOM 1458 C C . ARG B 1 86 ? 9.992 -15.867 -1.351 1 97.56 86 ARG B C 1
ATOM 1460 O O . ARG B 1 86 ? 9.289 -15.672 -0.353 1 97.56 86 ARG B O 1
ATOM 1467 N N . LEU B 1 87 ? 9.5 -16.031 -2.504 1 97.75 87 LEU B N 1
ATOM 1468 C CA . LEU B 1 87 ? 8.07 -15.914 -2.768 1 97.75 87 LEU B CA 1
ATOM 1469 C C . LEU B 1 87 ? 7.297 -17.031 -2.076 1 97.75 87 LEU B C 1
ATOM 1471 O O . LEU B 1 87 ? 6.242 -16.797 -1.489 1 97.75 87 LEU B O 1
ATOM 1475 N N . LEU B 1 88 ? 7.844 -18.219 -2.127 1 97.06 88 LEU B N 1
ATOM 1476 C CA . LEU B 1 88 ? 7.211 -19.359 -1.456 1 97.06 88 LEU B CA 1
ATOM 1477 C C . LEU B 1 88 ? 7.195 -19.156 0.055 1 97.06 88 LEU B C 1
ATOM 1479 O O . LEU B 1 88 ? 6.191 -19.422 0.714 1 97.06 88 LEU B O 1
ATOM 1483 N N . THR B 1 89 ? 8.258 -18.578 0.526 1 97.81 89 THR B N 1
ATOM 1484 C CA . THR B 1 89 ? 8.375 -18.328 1.96 1 97.81 89 THR B CA 1
ATOM 1485 C C . THR B 1 89 ? 7.395 -17.25 2.396 1 97.81 89 THR B C 1
ATOM 1487 O O . THR B 1 89 ? 6.859 -17.297 3.506 1 97.81 89 THR B O 1
ATOM 1490 N N . MET B 1 90 ? 7.07 -16.344 1.524 1 97.88 90 MET B N 1
ATOM 1491 C CA . MET B 1 90 ? 6.168 -15.242 1.824 1 97.88 90 MET B CA 1
ATOM 1492 C C . MET B 1 90 ? 4.715 -15.703 1.81 1 97.88 90 MET B C 1
ATOM 1494 O O . MET B 1 90 ? 3.834 -15.008 2.32 1 97.88 90 MET B O 1
ATOM 1498 N N . GLY B 1 91 ? 4.508 -16.828 1.13 1 97.88 91 GLY B N 1
ATOM 1499 C CA . GLY B 1 91 ? 3.158 -17.359 1.2 1 97.88 91 GLY B CA 1
ATOM 1500 C C . GLY B 1 91 ? 2.508 -17.516 -0.161 1 97.88 91 GLY B C 1
ATOM 1501 O O . GLY B 1 91 ? 1.303 -17.766 -0.255 1 97.88 91 GLY B O 1
ATOM 1502 N N . ILE B 1 92 ? 3.26 -17.328 -1.168 1 98.19 92 ILE B N 1
ATOM 1503 C CA . ILE B 1 92 ? 2.738 -17.594 -2.504 1 98.19 92 ILE B CA 1
ATOM 1504 C C . ILE B 1 92 ? 2.625 -19.109 -2.723 1 98.19 92 ILE B C 1
ATOM 1506 O O . ILE B 1 92 ? 3.592 -19.844 -2.518 1 98.19 92 ILE B O 1
ATOM 1510 N N . ASP B 1 93 ? 1.54 -19.516 -3.219 1 97.75 93 ASP B N 1
ATOM 1511 C CA . ASP B 1 93 ? 1.258 -20.938 -3.346 1 97.75 93 ASP B CA 1
ATOM 1512 C C . ASP B 1 93 ? 1.592 -21.438 -4.746 1 97.75 93 ASP B C 1
ATOM 1514 O O . ASP B 1 93 ? 1.913 -22.625 -4.93 1 97.75 93 ASP B O 1
ATOM 1518 N N . LYS B 1 94 ? 1.435 -20.562 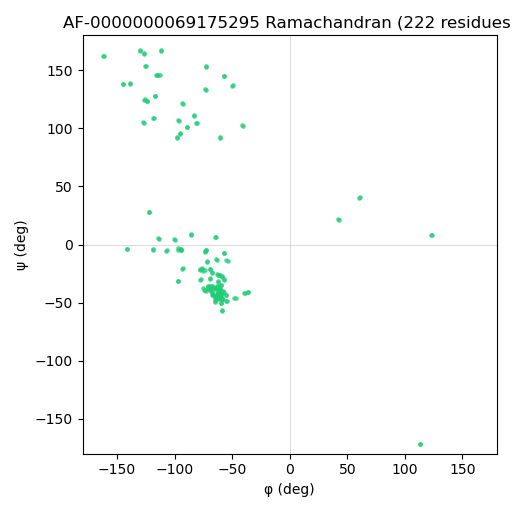-5.73 1 96.44 94 LYS B N 1
ATOM 1519 C CA . LYS B 1 94 ? 1.625 -20.938 -7.129 1 96.44 94 LYS B CA 1
ATOM 1520 C C . LYS B 1 94 ? 2.234 -19.797 -7.93 1 96.44 94 LYS B C 1
ATOM 1522 O O . LYS B 1 94 ? 1.844 -18.625 -7.762 1 96.44 94 LYS B O 1
ATOM 1527 N N . LEU B 1 95 ? 3.105 -20.172 -8.719 1 95.62 95 LEU B N 1
ATOM 1528 C CA . LEU B 1 95 ? 3.762 -19.219 -9.609 1 95.62 95 LEU B CA 1
ATOM 1529 C C . LEU B 1 95 ? 3.475 -19.562 -11.07 1 95.62 95 LEU B C 1
ATOM 1531 O O . LEU B 1 95 ? 3.566 -20.719 -11.469 1 95.62 95 LEU B O 1
ATOM 1535 N N . SER B 1 96 ? 3.002 -18.594 -11.82 1 89.31 96 SER B N 1
ATOM 1536 C CA . SER B 1 96 ? 2.773 -18.797 -13.25 1 89.31 96 SER B CA 1
ATOM 1537 C C . SER B 1 96 ? 3.469 -17.734 -14.086 1 89.31 96 SER B C 1
ATOM 1539 O O . SER B 1 96 ? 3.148 -16.547 -13.969 1 89.31 96 SER B O 1
ATOM 1541 N N . ALA B 1 97 ? 4.48 -18.062 -14.664 1 76.94 97 ALA B N 1
ATOM 1542 C CA . ALA B 1 97 ? 5.223 -17.109 -15.484 1 76.94 97 ALA B CA 1
ATOM 1543 C C . ALA B 1 97 ? 4.625 -17 -16.891 1 76.94 97 ALA B C 1
ATOM 1545 O O . ALA B 1 97 ? 4.137 -18 -17.438 1 76.94 97 ALA B O 1
ATOM 1546 N N . SER B 1 98 ? 3.994 -15.859 -17.266 1 61.91 98 SER B N 1
ATOM 1547 C CA . SER B 1 98 ? 3.531 -15.727 -18.641 1 61.91 98 SER B CA 1
ATOM 1548 C C . SER B 1 98 ? 4.633 -16.094 -19.625 1 61.91 98 SER B C 1
ATOM 1550 O O . SER B 1 98 ? 5.812 -15.82 -19.375 1 61.91 98 SER B O 1
ATOM 1552 N N . PRO B 1 99 ? 4.27 -16.812 -20.625 1 49.78 99 PRO B N 1
ATOM 1553 C CA . PRO B 1 99 ? 5.199 -17.141 -21.703 1 49.78 99 PRO B CA 1
ATOM 1554 C C . PRO B 1 99 ? 5.828 -15.891 -22.328 1 49.78 99 PRO B C 1
ATOM 1556 O O . PRO B 1 99 ? 6.621 -15.992 -23.266 1 49.78 99 PRO B O 1
ATOM 1559 N N . SER B 1 100 ? 5.281 -14.789 -22.031 1 47.53 100 SER B N 1
ATOM 1560 C CA . SER B 1 100 ? 5.75 -13.664 -22.844 1 47.53 100 SER B CA 1
ATOM 1561 C C . SER B 1 100 ? 7.266 -13.508 -22.734 1 47.53 100 SER B C 1
ATOM 1563 O O . SER B 1 100 ? 7.871 -12.766 -23.516 1 47.53 100 SER B O 1
ATOM 1565 N N . ARG B 1 101 ? 7.812 -13.867 -21.656 1 47.38 101 ARG B N 1
ATOM 1566 C CA . ARG B 1 101 ? 9.266 -13.953 -21.75 1 47.38 101 ARG B CA 1
ATOM 1567 C C . ARG B 1 101 ? 9.688 -15.047 -22.734 1 47.38 101 ARG B C 1
ATOM 1569 O O . ARG B 1 101 ? 10.875 -15.352 -22.859 1 47.38 101 ARG B O 1
ATOM 1576 N N . LEU B 1 102 ? 8.711 -15.539 -23.328 1 42.91 102 LEU B N 1
ATOM 1577 C CA . LEU B 1 102 ? 9.008 -16.578 -24.312 1 42.91 102 LEU B CA 1
ATOM 1578 C C . LEU B 1 102 ? 9.703 -15.992 -25.531 1 42.91 102 LEU B C 1
ATOM 1580 O O . LEU B 1 102 ? 10.594 -16.625 -26.109 1 42.91 102 LEU B O 1
ATOM 1584 N N . PRO B 1 103 ? 9.195 -14.812 -25.844 1 44.5 103 PRO B N 1
ATOM 1585 C CA . PRO B 1 103 ? 9.961 -14.453 -27.047 1 44.5 103 PRO B CA 1
ATOM 1586 C C . PRO B 1 103 ? 11.461 -14.359 -26.766 1 44.5 103 PRO B C 1
ATOM 1588 O O . PRO B 1 103 ? 12.273 -14.719 -27.625 1 44.5 103 PRO B O 1
ATOM 1591 N N . ALA B 1 104 ? 11.742 -13.789 -25.578 1 42.38 104 ALA B N 1
ATOM 1592 C CA . ALA B 1 104 ? 13.18 -13.711 -25.328 1 42.38 104 ALA B CA 1
ATOM 1593 C C . ALA B 1 104 ? 13.766 -15.102 -25.062 1 42.38 104 ALA B C 1
ATOM 1595 O O . ALA B 1 104 ? 14.906 -15.383 -25.453 1 42.38 104 ALA B O 1
ATOM 1596 N N . LEU B 1 105 ? 12.984 -15.898 -24.391 1 39 105 LEU B N 1
ATOM 1597 C CA . LEU B 1 105 ? 13.469 -17.266 -24.25 1 39 105 LEU B CA 1
ATOM 1598 C C . LEU B 1 105 ? 13.461 -17.984 -25.594 1 39 105 LEU B C 1
ATOM 1600 O O . LEU B 1 105 ? 14.406 -18.703 -25.938 1 39 105 LEU B O 1
ATOM 1604 N N . LYS B 1 106 ? 12.43 -17.781 -26.438 1 44.31 106 LYS B N 1
ATOM 1605 C CA . LYS B 1 106 ? 12.398 -18.359 -27.781 1 44.31 106 LYS B CA 1
ATOM 1606 C C . LYS B 1 106 ? 13.492 -17.766 -28.672 1 44.31 106 LYS B C 1
ATOM 1608 O O . LYS B 1 106 ? 14.117 -18.484 -29.453 1 44.31 106 LYS B O 1
ATOM 1613 N N . ALA B 1 107 ? 13.688 -16.516 -28.469 1 45.72 107 ALA B N 1
ATOM 1614 C CA . ALA B 1 107 ? 14.734 -15.875 -29.266 1 45.72 107 ALA B CA 1
ATOM 1615 C C . ALA B 1 107 ? 16.109 -16.344 -28.828 1 45.72 107 ALA B C 1
ATOM 1617 O O . ALA B 1 107 ? 17.016 -16.484 -29.656 1 45.72 107 ALA B O 1
ATOM 1618 N N . ALA B 1 108 ? 16.25 -16.547 -27.531 1 44.12 108 ALA B N 1
ATOM 1619 C CA . ALA B 1 108 ? 17.516 -17.062 -27.016 1 44.12 108 ALA B CA 1
ATOM 1620 C C . ALA B 1 108 ? 17.75 -18.5 -27.484 1 44.12 108 ALA B C 1
ATOM 1622 O O . ALA B 1 108 ? 18.891 -18.891 -27.75 1 44.12 108 ALA B O 1
ATOM 1623 N N . ILE B 1 109 ? 16.672 -19.219 -27.547 1 46.25 109 ILE B N 1
ATOM 1624 C CA . ILE B 1 109 ? 16.766 -20.578 -28.047 1 46.25 109 ILE B CA 1
ATOM 1625 C C . ILE B 1 109 ? 16.953 -20.562 -29.562 1 46.25 109 ILE B C 1
ATOM 1627 O O . ILE B 1 109 ? 17.734 -21.359 -30.109 1 46.25 109 ILE B O 1
ATOM 1631 N N . ARG B 1 110 ? 16.219 -19.594 -30.25 1 48.47 110 ARG B N 1
ATOM 1632 C CA . ARG B 1 110 ? 16.359 -19.562 -31.703 1 48.47 110 ARG B CA 1
ATOM 1633 C C . ARG B 1 110 ? 17.766 -19.125 -32.094 1 48.47 110 ARG B C 1
ATOM 1635 O O . ARG B 1 110 ? 18.266 -19.5 -33.156 1 48.47 110 ARG B O 1
ATOM 1642 N N . THR B 1 111 ? 18.266 -18.141 -31.203 1 45.47 111 THR B N 1
ATOM 1643 C CA . THR B 1 111 ? 19.578 -17.656 -31.656 1 45.47 111 THR B CA 1
ATOM 1644 C C . THR B 1 111 ? 20.656 -18.688 -31.328 1 45.47 111 THR B C 1
ATOM 1646 O O . THR B 1 111 ? 21.812 -18.516 -31.734 1 45.47 111 THR B O 1
ATOM 1649 N N . SER B 1 112 ? 20.297 -19.547 -30.344 1 41.69 112 SER B N 1
ATOM 1650 C CA . SER B 1 112 ? 21.359 -20.531 -30.094 1 41.69 112 SER B CA 1
ATOM 1651 C C . SER B 1 112 ? 21.375 -21.594 -31.188 1 41.69 112 SER B C 1
ATOM 1653 O O . SER B 1 112 ? 22.25 -22.469 -31.188 1 41.69 112 SER B O 1
ATOM 1655 N N . HIS B 1 113 ? 20.266 -21.797 -31.969 1 35.88 113 HIS B N 1
ATOM 1656 C CA . HIS B 1 113 ? 20.516 -22.766 -33.031 1 35.88 113 HIS B CA 1
ATOM 1657 C C . HIS B 1 113 ? 21.047 -22.078 -34.281 1 35.88 113 HIS B C 1
ATOM 1659 O O . HIS B 1 113 ? 20.656 -20.953 -34.594 1 35.88 113 HIS B O 1
#